Protein 9UBB (pdb70)

Organism: Streptomyces paromomycinus (NCBI:txid92743)

Secondary structure (DSSP, 8-state):
---B-GGGGGGS--SSSTTTTHHHHHHHHHHHHH-TTTTPS-HHHHHHHHTT-EEEEEEETT-HHHHSHHHHHHHHHHHHHHHTSS-S--EEEEEEES--TT--HHHHHHHHHHHHHHHHTT--SPPPTTS-S-TTSTT---EETTEEEEEEEE-TT-SSSGGG--SSSEEEEEEEGGGGTT--TTSHHHHHHHHHHHHHHTTT-SS---GGG----TTTHHHHT--SSS----TT-----

Solvent-accessible surface area: 11497 Å² total

Structure (mmCIF, N/CA/C/O backbone):
data_9UBB
#
_entry.id   9UBB
#
_cell.length_a   48.000
_cell.length_b   73.310
_cell.length_c   74.930
_cell.angle_alpha   90.00
_cell.angle_beta   90.00
_cell.angle_gamma   90.00
#
_symmetry.space_group_name_H-M   'P 21 21 21'
#
loop_
_entity.id
_entity.type
_entity.pdbx_description
1 polymer 'YqcI/YcgG family protein AglA'
2 non-polymer 'PROTOPORPHYRIN IX CONTAINING FE'
3 non-polymer ARGININE
4 water water
#
loop_
_atom_site.group_PDB
_atom_site.id
_atom_site.type_symbol
_atom_site.label_atom_id
_atom_site.label_alt_id
_atom_site.label_comp_id
_atom_site.label_asym_id
_atom_site.label_entity_id
_atom_site.label_seq_id
_atom_site.pdbx_PDB_ins_code
_atom_site.Cartn_x
_atom_site.Cartn_y
_atom_site.Cartn_z
_atom_site.occupancy
_atom_site.B_iso_or_equiv
_atom_site.auth_seq_id
_atom_site.auth_comp_id
_atom_site.auth_asym_id
_atom_site.auth_atom_id
_atom_site.pdbx_PDB_model_num
ATOM 1 N N . SER A 1 3 ? 9.439 4.742 17.542 1.00 37.00 3 SER A N 1
ATOM 2 C CA . SER A 1 3 ? 8.964 4.750 18.922 1.00 28.43 3 SER A CA 1
ATOM 3 C C . SER A 1 3 ? 7.441 4.766 18.983 1.00 23.12 3 SER A C 1
ATOM 4 O O . SER A 1 3 ? 6.850 4.756 20.070 1.00 20.22 3 SER A O 1
ATOM 7 N N . TYR A 1 4 ? 6.793 4.787 17.815 1.00 19.77 4 TYR A N 1
ATOM 8 C CA . TYR A 1 4 ? 5.347 4.661 17.756 1.00 14.17 4 TYR A CA 1
ATOM 9 C C . TYR A 1 4 ? 4.897 3.273 17.329 1.00 14.15 4 TYR A C 1
ATOM 10 O O . TYR A 1 4 ? 3.789 3.132 16.808 1.00 14.18 4 TYR A O 1
ATOM 19 N N . LEU A 1 5 ? 5.722 2.254 17.552 1.00 14.88 5 LEU A N 1
ATOM 20 C CA . LEU A 1 5 ? 5.342 0.863 17.323 1.00 13.98 5 LEU A CA 1
ATOM 21 C C . LEU A 1 5 ? 4.945 0.256 18.661 1.00 13.99 5 LEU A C 1
ATOM 22 O O . LEU A 1 5 ? 5.766 0.219 19.586 1.00 15.84 5 LEU A O 1
ATOM 27 N N . TRP A 1 6 ? 3.705 -0.240 18.755 1.00 12.62 6 TRP A N 1
ATOM 28 C CA . TRP A 1 6 ? 3.113 -0.620 20.038 1.00 12.69 6 TRP A CA 1
ATOM 29 C C . TRP A 1 6 ? 2.587 -2.046 19.994 1.00 13.10 6 TRP A C 1
ATOM 30 O O . TRP A 1 6 ? 1.907 -2.424 19.032 1.00 14.74 6 TRP A O 1
ATOM 41 N N . ARG A 1 7 ? 2.880 -2.829 21.036 1.00 13.31 7 ARG A N 1
ATOM 42 C CA . ARG A 1 7 ? 2.074 -4.011 21.302 1.00 13.76 7 ARG A CA 1
ATOM 43 C C . ARG A 1 7 ? 0.793 -3.599 22.025 1.00 16.03 7 ARG A C 1
ATOM 44 O O . ARG A 1 7 ? 0.641 -2.454 22.461 1.00 13.35 7 ARG A O 1
ATO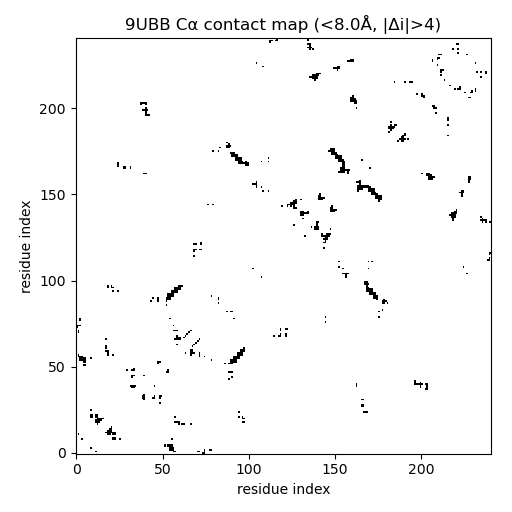M 52 N N . ASP A 1 8 ? -0.154 -4.538 22.133 1.00 13.42 8 ASP A N 1
ATOM 53 C CA . ASP A 1 8 ? -1.437 -4.217 22.760 1.00 14.42 8 ASP A CA 1
ATOM 54 C C . ASP A 1 8 ? -1.248 -3.467 24.070 1.00 17.59 8 ASP A C 1
ATOM 55 O O . ASP A 1 8 ? -1.876 -2.431 24.297 1.00 15.77 8 ASP A O 1
ATOM 60 N N . SER A 1 9 ? -0.402 -3.992 24.954 1.00 16.79 9 SER A N 1
ATOM 61 C CA . SER A 1 9 ? -0.258 -3.420 26.285 1.00 18.76 9 SER A CA 1
ATOM 62 C C . SER A 1 9 ? 0.365 -2.033 26.270 1.00 17.69 9 SER A C 1
ATOM 63 O O . SER A 1 9 ? 0.328 -1.347 27.298 1.00 22.96 9 SER A O 1
ATOM 66 N N . GLU A 1 10 ? 0.952 -1.617 25.151 1.00 14.95 10 GLU A N 1
ATOM 67 C CA . GLU A 1 10 ? 1.620 -0.331 25.046 1.00 17.06 10 GLU A CA 1
ATOM 68 C C . GLU A 1 10 ? 0.752 0.744 24.421 1.00 12.81 10 GLU A C 1
ATOM 69 O O . GLU A 1 10 ? 1.098 1.927 24.509 1.00 15.52 10 GLU A O 1
ATOM 75 N N . VAL A 1 11 ? -0.363 0.367 23.789 1.00 12.44 11 VAL A N 1
ATOM 76 C CA . VAL A 1 11 ? -1.141 1.346 23.034 1.00 11.20 11 VAL A CA 1
ATOM 77 C C . VAL A 1 11 ? -1.706 2.429 23.940 1.00 14.99 11 VAL A C 1
ATOM 78 O O . VAL A 1 11 ? -1.832 3.582 23.523 1.00 14.27 11 VAL A O 1
ATOM 82 N N . SER A 1 12 ? -2.078 2.089 25.180 1.00 13.24 12 SER A N 1
ATOM 83 C CA . SER A 1 12 ? -2.704 3.090 26.044 1.00 15.25 12 SER A CA 1
ATOM 84 C C . SER A 1 12 ? -1.788 4.276 26.327 1.00 15.88 12 SER A C 1
ATOM 85 O O . SER A 1 12 ? -2.277 5.357 26.695 1.00 17.02 12 SER A O 1
ATOM 88 N N . ARG A 1 13 ? -0.476 4.099 26.190 1.00 14.22 13 ARG A N 1
ATOM 89 C CA . ARG A 1 13 ? 0.484 5.164 26.390 1.00 16.01 13 ARG A CA 1
ATOM 90 C C . ARG A 1 13 ? 0.711 6.011 25.145 1.00 15.03 13 ARG A C 1
ATOM 91 O O . ARG A 1 13 ? 1.464 6.992 25.203 1.00 19.27 13 ARG A O 1
ATOM 99 N N . SER A 1 14 ? 0.018 5.700 24.049 1.00 14.77 14 SER A N 1
ATOM 100 C CA . SER A 1 14 ? 0.154 6.503 22.835 1.00 12.95 14 SER A CA 1
ATOM 101 C C . SER A 1 14 ? -0.216 7.960 23.085 1.00 15.27 14 SER A C 1
ATOM 102 O O . SER A 1 14 ? 0.492 8.867 22.638 1.00 19.34 14 SER A O 1
ATOM 105 N N . GLY A 1 15 ? -1.311 8.204 23.797 1.00 15.31 15 GLY A N 1
ATOM 106 C CA . GLY A 1 15 ? -1.798 9.561 24.022 1.00 15.69 15 GLY A CA 1
ATOM 107 C C . GLY A 1 15 ? -3.053 9.494 24.869 1.00 17.03 15 GLY A C 1
ATOM 108 O O . GLY A 1 15 ? -3.704 8.449 24.960 1.00 16.55 15 GLY A O 1
ATOM 109 N N . SER A 1 16 ? -3.371 10.626 25.507 1.00 19.38 16 SER A N 1
ATOM 110 C CA . SER A 1 16 ? -4.455 10.674 26.494 1.00 21.57 16 SER A CA 1
ATOM 111 C C . SER A 1 16 ? -5.163 12.016 26.369 1.00 24.50 16 SER A C 1
ATOM 112 O O . SER A 1 16 ? -4.594 13.052 26.728 1.00 28.10 16 SER A O 1
ATOM 115 N N . GLY A 1 17 ? -6.402 12.003 25.874 1.00 22.90 17 GLY A N 1
ATOM 116 C CA . GLY A 1 17 ? -7.134 13.244 25.691 1.00 24.57 17 GLY A CA 1
ATOM 117 C C . GLY A 1 17 ? -6.918 13.844 24.314 1.00 23.59 17 GLY A C 1
ATOM 118 O O . GLY A 1 17 ? -6.903 13.122 23.317 1.00 26.64 17 GLY A O 1
ATOM 119 N N . ASP A 1 18 ? -6.765 15.168 24.233 1.00 29.26 18 ASP A N 1
ATOM 120 C CA . ASP A 1 18 ? -6.631 15.826 22.935 1.00 29.41 18 ASP A CA 1
ATOM 121 C C . ASP A 1 18 ? -5.184 15.914 22.438 1.00 30.82 18 ASP A C 1
ATOM 122 O O . ASP A 1 18 ? -4.926 16.555 21.409 1.00 33.08 18 ASP A O 1
ATOM 127 N N . GLU A 1 19 ? -4.239 15.301 23.147 1.00 24.25 19 GLU A N 1
ATOM 128 C CA . GLU A 1 19 ? -2.844 15.247 22.733 1.00 20.58 19 GLU A CA 1
ATOM 129 C C . GLU A 1 19 ? -2.749 14.507 21.401 1.00 16.51 19 GLU A C 1
ATOM 130 O O . GLU A 1 19 ? -3.699 13.806 21.006 1.00 15.32 19 GLU A O 1
ATOM 136 N N . PRO A 1 20 ? -1.626 14.601 20.689 1.00 15.95 20 PRO A N 1
ATOM 137 C CA . PRO A 1 20 ? -1.425 13.720 19.530 1.00 15.46 20 PRO A CA 1
ATOM 138 C C . PRO A 1 20 ? -1.690 12.276 19.925 1.00 13.61 20 PRO A C 1
ATOM 139 O O . PRO A 1 20 ? -1.334 11.825 21.022 1.00 13.81 20 PRO A O 1
ATOM 143 N N . PHE A 1 21 ? -2.380 11.561 19.049 1.00 12.71 21 PHE A N 1
ATOM 144 C CA . PHE A 1 21 ? -2.736 10.166 19.283 1.00 11.84 21 PHE A CA 1
ATOM 145 C C . PHE A 1 21 ? -3.720 9.962 20.433 1.00 12.14 21 PHE A C 1
ATOM 146 O O . PHE A 1 21 ? -3.936 8.815 20.832 1.00 12.46 21 PHE A O 1
ATOM 154 N N . GLY A 1 22 ? -4.316 11.017 20.994 1.00 13.13 22 GLY A N 1
ATOM 155 C CA . GLY A 1 22 ? -5.216 10.805 22.125 1.00 13.01 22 GLY A CA 1
ATOM 156 C C . GLY A 1 22 ? -6.430 9.972 21.769 1.00 13.34 22 GLY A C 1
ATOM 157 O O . GLY A 1 22 ? -7.075 9.402 22.658 1.00 13.07 22 GLY A O 1
ATOM 158 N N . TRP A 1 23 ? -6.756 9.904 20.486 1.00 12.33 23 TRP A N 1
ATOM 159 C CA . TRP A 1 23 ? -7.862 9.137 19.925 1.00 11.24 23 TRP A CA 1
ATOM 160 C C . TRP A 1 23 ? -7.479 7.697 19.591 1.00 10.46 23 TRP A C 1
ATOM 161 O O . TRP A 1 23 ? -8.365 6.903 19.252 1.00 10.59 23 TRP A O 1
ATOM 172 N N . VAL A 1 24 ? -6.207 7.328 19.714 1.00 10.20 24 VAL A N 1
ATOM 173 C CA . VAL A 1 24 ? -5.747 5.982 19.373 1.00 9.79 24 VAL A CA 1
ATOM 174 C C . VAL A 1 24 ? -6.245 4.914 20.342 1.00 9.60 24 VAL A C 1
ATOM 175 O O . VAL A 1 24 ? -6.692 3.857 19.886 1.00 9.25 24 VAL A O 1
ATOM 179 N N . PRO A 1 25 ? -6.210 5.105 21.666 1.00 10.08 25 PRO A N 1
ATOM 180 C CA . PRO A 1 25 ? -6.668 3.999 22.530 1.00 10.94 25 PRO A CA 1
ATOM 181 C C . PRO A 1 25 ? -8.084 3.546 22.232 1.00 10.28 25 PRO A C 1
ATOM 182 O O . PRO A 1 25 ? -8.355 2.335 22.198 1.00 9.70 25 PRO A O 1
ATOM 186 N N . GLU A 1 26 ? -8.997 4.483 21.970 1.00 10.19 26 GLU A N 1
ATOM 187 C CA . GLU A 1 26 ? -10.359 4.086 21.637 1.00 10.16 26 GLU A CA 1
ATOM 188 C C . GLU A 1 26 ? -10.416 3.374 20.295 1.00 10.02 26 GLU A C 1
ATOM 189 O O . GLU A 1 26 ? -11.155 2.396 20.148 1.00 10.94 26 GLU A O 1
ATOM 195 N N . ALA A 1 27 ? -9.647 3.837 19.307 1.00 9.75 27 ALA A N 1
ATOM 196 C CA . ALA A 1 27 ? -9.625 3.139 18.025 1.00 9.97 27 ALA A CA 1
ATOM 197 C C . ALA A 1 27 ? -9.113 1.718 18.205 1.00 9.26 27 ALA A C 1
ATOM 198 O O . ALA A 1 27 ? -9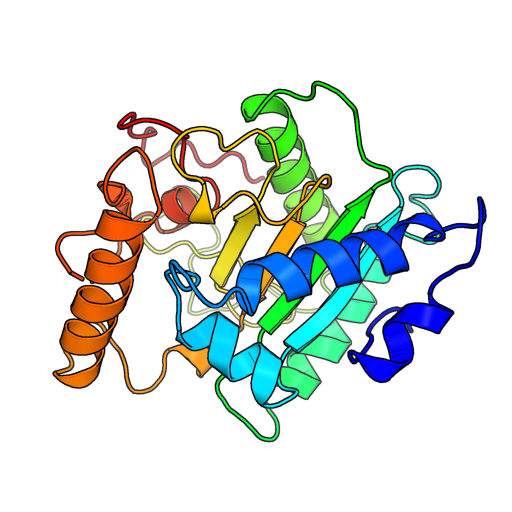.621 0.780 17.577 1.00 9.39 27 ALA A O 1
ATOM 200 N N . HIS A 1 28 ? -8.112 1.542 19.063 1.00 9.18 28 HIS A N 1
ATOM 201 C CA . HIS A 1 28 ? -7.586 0.216 19.349 1.00 8.60 28 HIS A CA 1
ATOM 202 C C . HIS A 1 28 ? -8.663 -0.678 19.952 1.00 9.67 28 HIS A C 1
ATOM 203 O O . HIS A 1 28 ? -8.850 -1.824 19.519 1.00 9.42 28 HIS A O 1
ATOM 210 N N . SER A 1 29 ? -9.420 -0.157 20.919 1.00 9.32 29 SER A N 1
ATOM 211 C CA . SER A 1 29 ? -10.489 -0.951 21.520 1.00 9.49 29 SER A CA 1
ATOM 212 C C . SER A 1 29 ? -11.580 -1.293 20.519 1.00 10.62 29 SER A C 1
ATOM 213 O O . SER A 1 29 ? -12.111 -2.410 20.545 1.00 10.00 29 SER A O 1
ATOM 216 N N . VAL A 1 30 ? -11.957 -0.346 19.654 1.00 10.07 30 VAL A N 1
ATOM 217 C CA . VAL A 1 30 ? -12.977 -0.657 18.652 1.00 10.44 30 VAL A CA 1
ATOM 218 C C . VAL A 1 30 ? -12.486 -1.754 17.720 1.00 9.05 30 VAL A C 1
ATOM 219 O O . VAL A 1 30 ? -13.217 -2.700 17.416 1.00 10.09 30 VAL A O 1
ATOM 223 N N . PHE A 1 31 ? -11.229 -1.660 17.293 1.00 9.15 31 PHE A N 1
ATOM 224 C CA . PHE A 1 31 ? -10.631 -2.688 16.449 1.00 9.83 31 PHE A CA 1
ATOM 225 C C . PHE A 1 31 ? -10.635 -4.057 17.130 1.00 11.19 31 PHE A C 1
ATOM 226 O O . PHE A 1 31 ? -11.045 -5.059 16.528 1.00 10.48 31 PHE A O 1
ATOM 234 N N . THR A 1 32 ? -10.151 -4.147 18.371 1.00 10.66 32 THR A N 1
ATOM 235 C CA . THR A 1 32 ? -10.109 -5.468 18.994 1.00 11.41 32 THR A CA 1
ATOM 236 C C . THR A 1 32 ? -11.503 -6.033 19.214 1.00 12.91 32 THR A C 1
ATOM 237 O O . THR A 1 32 ? -11.711 -7.239 19.065 1.00 11.86 32 THR A O 1
ATOM 241 N N . GLU A 1 33 ? -12.482 -5.186 19.551 1.00 10.76 33 GLU A N 1
ATOM 242 C CA . GLU A 1 33 ? -13.850 -5.673 19.689 1.00 13.36 33 GLU A CA 1
ATOM 243 C C . GLU A 1 33 ? -14.347 -6.265 18.378 1.00 13.43 33 GLU A C 1
ATOM 244 O O . GLU A 1 33 ? -15.002 -7.314 18.374 1.00 13.77 33 GLU A O 1
ATOM 250 N N . ARG A 1 34 ? -14.038 -5.618 17.253 1.00 11.77 34 ARG A N 1
ATOM 251 C CA . ARG A 1 34 ? -14.478 -6.137 15.960 1.00 13.46 34 ARG A CA 1
ATOM 252 C C . ARG A 1 34 ? -13.865 -7.498 15.681 1.00 12.87 34 ARG A C 1
ATOM 253 O O . ARG A 1 34 ? -14.559 -8.425 15.243 1.00 12.09 34 ARG A O 1
ATOM 261 N N . ILE A 1 35 ? -12.550 -7.622 15.886 1.00 11.20 35 ILE A N 1
ATOM 262 C CA . ILE A 1 35 ? -11.812 -8.822 15.492 1.00 11.14 35 ILE A CA 1
ATOM 263 C C . ILE A 1 35 ? -12.091 -9.984 16.445 1.00 11.83 35 ILE A C 1
ATOM 264 O O . ILE A 1 35 ? -12.001 -11.152 16.053 1.00 12.27 35 ILE A O 1
ATOM 269 N N . LEU A 1 36 ? -12.425 -9.698 17.700 1.00 11.76 36 LEU A N 1
ATOM 270 C CA . LEU A 1 36 ? -12.649 -10.730 18.700 1.00 12.05 36 LEU A CA 1
ATOM 271 C C . LEU A 1 36 ? -14.121 -11.047 18.897 1.00 15.65 36 LEU A C 1
ATOM 272 O O . LEU A 1 36 ? -14.455 -11.904 19.726 1.00 18.70 36 LEU A O 1
ATOM 277 N N . ALA A 1 37 ? -15.002 -10.409 18.130 1.00 15.17 37 ALA A N 1
ATOM 278 C CA . ALA A 1 37 ? -16.436 -10.601 18.306 1.00 19.90 37 ALA A CA 1
ATOM 279 C C . ALA A 1 37 ? -16.811 -12.072 18.194 1.00 20.58 37 ALA A C 1
ATOM 280 O O . ALA A 1 37 ? -16.285 -12.804 17.354 1.00 21.33 37 ALA A O 1
ATOM 282 N N . GLU A 1 38 ? -17.753 -12.496 19.028 1.00 24.23 38 GLU A N 1
ATOM 283 C CA . GLU A 1 38 ? -18.088 -13.912 19.096 1.00 29.81 38 GLU A CA 1
ATOM 284 C C . GLU A 1 38 ? -19.110 -14.329 18.044 1.00 30.37 38 GLU A C 1
ATOM 285 O O . GLU A 1 38 ? -18.970 -15.397 17.436 1.00 30.30 38 GLU A O 1
ATOM 291 N N . GLU A 1 39 ? -20.141 -13.517 17.806 1.00 27.18 39 GLU A N 1
ATOM 292 C CA . GLU A 1 39 ? -21.219 -13.985 16.943 1.00 28.72 39 GLU A CA 1
ATOM 293 C C . GLU A 1 39 ? -21.848 -12.842 16.152 1.00 27.60 39 GLU A C 1
ATOM 294 O O . GLU A 1 39 ? -22.436 -11.920 16.732 1.00 32.24 39 GLU A O 1
ATOM 300 N N . PRO A 1 40 ? -21.734 -12.866 14.828 1.00 25.48 40 PRO A N 1
ATOM 301 C CA . PRO A 1 40 ? -20.952 -13.826 14.046 1.00 24.32 40 PRO A CA 1
ATOM 302 C C . PRO A 1 40 ? -19.477 -13.516 14.269 1.00 23.04 40 PRO A C 1
ATOM 303 O O . PRO A 1 40 ? -19.119 -12.386 14.586 1.00 21.36 40 PRO A O 1
ATOM 307 N N . PRO A 1 41 ? -18.592 -14.491 14.127 1.00 20.21 41 PRO A N 1
ATOM 308 C CA . PRO A 1 41 ? -17.168 -14.208 14.296 1.00 17.84 41 PRO A CA 1
ATOM 309 C C . PRO A 1 41 ? -16.665 -13.337 13.160 1.00 15.39 41 PRO A C 1
ATOM 310 O O . PRO A 1 41 ? -17.217 -13.315 12.060 1.00 14.42 41 PRO A O 1
ATOM 314 N N . TYR A 1 42 ? -15.586 -12.619 13.433 1.00 12.05 42 TYR A N 1
ATOM 315 C CA . TYR A 1 42 ? -14.920 -11.903 12.361 1.00 11.53 42 TYR A CA 1
ATOM 316 C C . TYR A 1 42 ? -14.551 -12.887 11.247 1.00 12.06 42 TYR A C 1
ATOM 317 O O . TYR A 1 42 ? -14.139 -14.017 11.527 1.00 12.74 42 TYR A O 1
ATOM 326 N N . PRO A 1 43 ? -14.683 -12.538 9.964 1.00 10.86 43 PRO A N 1
ATOM 327 C CA . PRO A 1 43 ? -14.489 -13.552 8.884 1.00 10.80 43 PRO A CA 1
ATOM 328 C C . PRO A 1 43 ? -13.068 -14.090 8.795 1.00 11.76 43 PRO A C 1
ATOM 329 O O . PRO A 1 43 ? -12.868 -15.256 8.434 1.00 13.00 43 PRO A O 1
ATOM 333 N N . CYS A 1 44 ? -12.093 -13.249 9.052 1.00 30.00 44 CYS A N 1
ATOM 334 C CA . CYS A 1 44 ? -10.694 -13.708 8.985 1.00 30.00 44 CYS A CA 1
ATOM 335 C C . CYS A 1 44 ? -10.215 -14.235 10.348 1.00 30.00 44 CYS A C 1
ATOM 336 O O . CYS A 1 44 ? -9.823 -13.461 11.201 1.00 30.00 44 CYS A O 1
ATOM 339 N N . TYR A 1 45 ? -10.218 -15.567 10.464 1.00 11.28 45 TYR A N 1
ATOM 340 C CA . TYR A 1 45 ? -9.789 -16.200 11.726 1.00 11.97 45 TYR A CA 1
ATOM 341 C C . TYR A 1 45 ? -8.313 -16.029 11.882 1.00 11.99 45 TYR A C 1
ATOM 342 O O . TYR A 1 45 ? -7.864 -16.087 13.003 1.00 11.52 45 TYR A O 1
ATOM 351 N N . PHE A 1 46 ? -7.593 -15.810 10.797 1.00 10.69 46 PHE A N 1
ATOM 352 C CA . PHE A 1 46 ? -6.174 -15.515 10.967 1.00 10.78 46 PHE A CA 1
ATO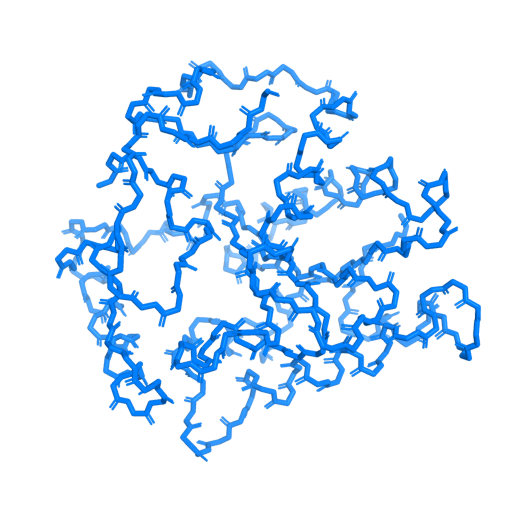M 353 C C . PHE A 1 46 ? -5.981 -14.235 11.757 1.00 10.11 46 PHE A C 1
ATOM 354 O O . PHE A 1 46 ? -5.145 -14.181 12.670 1.00 10.47 46 PHE A O 1
ATOM 362 N N . GLY A 1 47 ? -6.740 -13.187 11.420 1.00 9.81 47 GLY A N 1
ATOM 363 C CA . GLY A 1 47 ? -6.623 -11.937 12.165 1.00 10.57 47 GLY A CA 1
ATOM 364 C C . GLY A 1 47 ? -7.031 -12.101 13.619 1.00 10.20 47 GLY A C 1
ATOM 365 O O . GLY A 1 47 ? -6.378 -11.577 14.525 1.00 10.34 47 GLY A O 1
ATOM 366 N N . THR A 1 48 ? -8.124 -12.826 13.851 1.00 9.83 48 THR A N 1
ATOM 367 C CA . THR A 1 48 ? -8.597 -13.085 15.204 1.00 10.38 48 THR A CA 1
ATOM 368 C C . THR A 1 48 ? -7.552 -13.841 15.998 1.00 10.54 48 THR A C 1
ATOM 369 O O . THR A 1 48 ? -7.247 -13.478 17.140 1.00 10.80 48 THR A O 1
ATOM 373 N N . GLN A 1 49 ? -7.004 -14.906 15.404 1.00 11.06 49 GLN A N 1
ATOM 374 C CA . GLN A 1 49 ? -5.978 -15.688 16.085 1.00 11.70 49 GLN A CA 1
ATOM 375 C C . GLN A 1 49 ? -4.740 -14.842 16.343 1.00 11.82 49 GLN A C 1
ATOM 376 O O . GLN A 1 49 ? -4.158 -14.902 17.433 1.00 11.94 49 GLN A O 1
ATOM 382 N N . GLY A 1 50 ? -4.326 -14.046 15.362 1.00 10.49 50 GLY A N 1
ATOM 383 C CA . GLY A 1 50 ? -3.198 -13.143 15.574 1.00 10.96 50 GLY A CA 1
ATOM 384 C C . GLY A 1 50 ? -3.420 -12.205 16.747 1.00 10.57 50 GLY A C 1
ATOM 385 O O . GLY A 1 50 ? -2.514 -11.974 17.560 1.00 11.66 50 GLY A O 1
ATOM 386 N N . GLN A 1 51 ? -4.636 -11.673 16.877 1.00 10.52 51 GLN A N 1
ATOM 387 C CA . GLN A 1 51 ? -4.954 -10.818 18.018 1.00 10.92 51 GLN A CA 1
ATOM 388 C C . GLN A 1 51 ? -4.862 -11.585 19.334 1.00 12.66 51 GLN A C 1
ATOM 389 O O . GLN A 1 51 ? -4.209 -11.132 20.280 1.00 13.02 51 GLN A O 1
ATOM 395 N N . GLN A 1 52 ? -5.520 -12.748 19.407 1.00 13.02 52 GLN A N 1
ATOM 396 C CA . GLN A 1 52 ? -5.526 -13.568 20.611 1.00 15.00 52 GLN A CA 1
ATOM 397 C C . GLN A 1 52 ? -4.120 -13.972 21.029 1.00 15.27 52 GLN A C 1
ATOM 398 O O . GLN A 1 52 ? -3.833 -14.090 22.232 1.00 18.89 52 GLN A O 1
ATOM 404 N N . ARG A 1 53 ? -3.228 -14.171 20.066 1.00 15.08 53 ARG A N 1
ATOM 405 C CA . ARG A 1 53 ? -1.902 -14.694 20.354 1.00 15.51 53 ARG A CA 1
ATOM 406 C C . ARG A 1 53 ? -0.872 -13.601 20.603 1.00 18.84 53 ARG A C 1
ATOM 407 O O . ARG A 1 53 ? 0.318 -13.908 20.760 1.00 18.03 53 ARG A O 1
ATOM 415 N N . GLY A 1 54 ? -1.294 -12.338 20.646 1.00 13.75 54 GLY A N 1
ATOM 416 C CA . GLY A 1 54 ? -0.351 -11.260 20.853 1.00 14.78 54 GLY A CA 1
ATOM 417 C C . GLY A 1 54 ? 0.540 -10.986 19.665 1.00 13.57 54 GLY A C 1
ATOM 418 O O . GLY A 1 54 ? 1.628 -10.431 19.828 1.00 16.23 54 GLY A O 1
ATOM 419 N N . ASN A 1 55 ? 0.112 -11.351 18.461 1.00 12.36 55 ASN A N 1
ATOM 420 C CA . ASN A 1 55 ? 0.937 -11.194 17.279 1.00 12.92 55 ASN A CA 1
ATOM 421 C C . ASN A 1 55 ? 0.586 -9.970 16.454 1.00 12.46 55 ASN A C 1
ATOM 422 O O . ASN A 1 55 ? 1.172 -9.768 15.382 1.00 13.48 55 ASN A O 1
ATOM 427 N N . ASN A 1 56 ? -0.338 -9.132 16.919 1.00 10.98 56 ASN A N 1
ATOM 428 C CA . ASN A 1 56 ? -0.639 -7.888 16.226 1.00 10.72 56 ASN A CA 1
ATOM 429 C C . ASN A 1 56 ? 0.088 -6.743 16.899 1.00 11.61 56 ASN A C 1
ATOM 430 O O . ASN A 1 56 ? 0.127 -6.663 18.133 1.00 14.61 56 ASN A O 1
ATOM 435 N N . SER A 1 57 ? 0.706 -5.894 16.090 1.00 10.00 57 SER A N 1
ATOM 436 C CA . SER A 1 57 ? 1.338 -4.668 16.537 1.00 11.20 57 SER A CA 1
ATOM 437 C C . SER A 1 57 ? 0.565 -3.499 15.947 1.00 8.78 57 SER A C 1
ATOM 438 O O . SER A 1 57 ? -0.193 -3.661 14.981 1.00 8.51 57 SER A O 1
ATOM 441 N N . PHE A 1 58 ? 0.807 -2.311 16.507 1.00 9.91 58 PHE A N 1
ATOM 442 C CA . PHE A 1 58 ? 0.006 -1.142 16.166 1.00 9.55 58 PHE A CA 1
ATOM 443 C C . PHE A 1 58 ? 0.872 0.086 15.979 1.00 10.24 58 PHE A C 1
ATOM 444 O O . PHE A 1 58 ? 1.928 0.229 16.600 1.00 10.84 58 PHE A O 1
ATOM 452 N N . SER A 1 59 ? 0.394 0.990 15.127 1.00 8.97 59 SER A N 1
ATOM 453 C CA . SER A 1 59 ? 0.962 2.331 15.036 1.00 9.70 59 SER A CA 1
ATOM 454 C C . SER A 1 59 ? -0.156 3.285 14.649 1.00 9.38 59 SER A C 1
ATOM 455 O O . SER A 1 59 ? -1.325 2.896 14.588 1.00 9.30 59 SER A O 1
ATOM 458 N N . ALA A 1 60 ? 0.201 4.535 14.370 1.00 9.73 60 ALA A N 1
ATOM 459 C CA . ALA A 1 60 ? -0.820 5.512 14.030 1.00 10.05 60 ALA A CA 1
ATOM 460 C C . ALA A 1 60 ? -0.195 6.688 13.296 1.00 9.26 60 ALA A C 1
ATOM 461 O O . ALA A 1 60 ? 1.016 6.924 13.357 1.00 10.57 60 ALA A O 1
ATOM 463 N N . VAL A 1 61 ? -1.051 7.404 12.578 1.00 9.69 61 VAL A N 1
ATOM 464 C CA . VAL A 1 61 ? -0.731 8.683 11.960 1.00 10.10 61 VAL A CA 1
ATOM 465 C C . VAL A 1 61 ? -1.753 9.684 12.472 1.00 10.58 61 VAL A C 1
ATOM 466 O O . VAL A 1 61 ? -2.958 9.413 12.436 1.00 10.60 61 VAL A O 1
ATOM 470 N N . ASP A 1 62 ? -1.275 10.812 12.991 1.00 11.24 62 ASP A N 1
ATOM 471 C CA . ASP A 1 62 ? -2.144 11.895 13.423 1.00 12.08 62 ASP A CA 1
ATOM 472 C C . ASP A 1 62 ? -2.059 12.976 12.359 1.00 12.98 62 ASP A C 1
ATOM 473 O O . ASP A 1 62 ? -1.015 13.621 12.200 1.00 14.18 62 ASP A O 1
ATOM 478 N N . THR A 1 63 ? -3.153 13.166 11.627 1.00 13.65 63 THR A N 1
ATOM 479 C CA . THR A 1 63 ? -3.130 14.066 10.479 1.00 16.03 63 THR A CA 1
ATOM 480 C C . THR A 1 63 ? -2.937 15.518 10.885 1.00 18.39 63 THR A C 1
ATOM 481 O O . THR A 1 63 ? -2.607 16.346 10.027 1.00 19.77 63 THR A O 1
ATOM 485 N N . ARG A 1 64 ? -3.136 15.846 12.166 1.00 15.16 64 ARG A N 1
ATOM 486 C CA . ARG A 1 64 ? -2.947 17.220 12.612 1.00 16.39 64 ARG A CA 1
ATOM 487 C C . ARG A 1 64 ? -1.477 17.596 12.709 1.00 17.16 64 ARG A C 1
ATOM 488 O O . ARG A 1 64 ? -1.154 18.788 12.661 1.00 19.47 64 ARG A O 1
ATOM 496 N N . TYR A 1 65 ? -0.586 16.614 12.841 1.00 17.09 65 TYR A N 1
ATOM 497 C CA . TYR A 1 65 ? 0.823 16.866 13.131 1.00 17.28 65 TYR A CA 1
ATOM 498 C C . TYR A 1 65 ? 1.678 16.029 12.197 1.00 17.02 65 TYR A C 1
ATOM 499 O O . TYR A 1 65 ? 2.416 15.143 12.639 1.00 16.55 65 TYR A O 1
ATOM 508 N N . PRO A 1 66 ? 1.621 16.303 10.892 1.00 20.60 66 PRO A N 1
ATOM 509 C CA . PRO A 1 66 ? 2.346 15.453 9.936 1.00 21.88 66 PRO A CA 1
ATOM 510 C C . PRO A 1 66 ? 3.854 15.466 10.100 1.00 20.41 66 PRO A C 1
ATOM 511 O O . PRO A 1 66 ? 4.504 14.484 9.723 1.00 22.39 66 PRO A O 1
ATOM 515 N N . ASP A 1 67 ? 4.439 16.537 10.638 1.00 21.90 67 ASP A N 1
ATOM 516 C CA . ASP A 1 67 ? 5.894 16.603 10.743 1.00 21.41 67 ASP A CA 1
ATOM 517 C C . ASP A 1 67 ? 6.454 15.734 11.858 1.00 22.56 67 ASP A C 1
ATOM 518 O O . ASP A 1 67 ? 7.638 15.394 11.817 1.00 24.00 67 ASP A O 1
ATOM 523 N N . THR A 1 68 ? 5.645 15.375 12.857 1.00 16.87 68 THR A N 1
ATOM 524 C CA . THR A 1 68 ? 6.118 14.598 13.992 1.00 17.60 68 THR A CA 1
ATOM 525 C C . THR A 1 68 ? 5.348 13.314 14.217 1.00 16.82 68 THR A C 1
ATOM 526 O O . THR A 1 68 ? 5.887 12.398 14.849 1.00 16.72 68 THR A O 1
ATOM 530 N N . HIS A 1 69 ? 4.123 13.206 13.690 1.00 14.92 69 HIS A N 1
ATOM 531 C CA . HIS A 1 69 ? 3.253 12.052 13.892 1.00 14.23 69 HIS A CA 1
ATOM 532 C C . HIS A 1 69 ? 2.702 11.575 12.562 1.00 14.03 69 HIS A C 1
ATOM 533 O O . HIS A 1 69 ? 1.565 11.094 12.477 1.00 13.51 69 HIS A O 1
ATOM 540 N N . GLY A 1 70 ? 3.506 11.704 11.514 1.00 13.84 70 GLY A N 1
ATOM 541 C CA . GLY A 1 70 ? 3.040 11.485 10.168 1.00 14.83 70 GLY A CA 1
ATOM 542 C C . GLY A 1 70 ? 3.869 10.449 9.449 1.00 12.82 70 GLY A C 1
ATOM 543 O O . GLY A 1 70 ? 4.332 9.462 10.036 1.00 13.29 70 GLY A O 1
ATOM 544 N N . PRO A 1 71 ? 4.053 10.649 8.142 1.00 15.46 71 PRO A N 1
ATOM 545 C CA . PRO A 1 71 ? 4.729 9.620 7.332 1.00 13.49 71 PRO A CA 1
ATOM 546 C C . PRO A 1 71 ? 6.182 9.383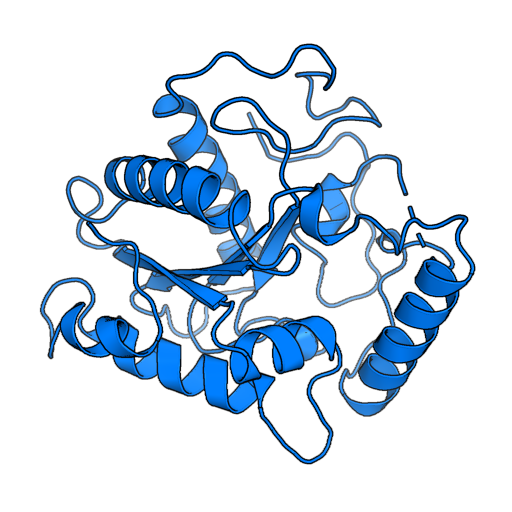 7.711 1.00 14.20 71 PRO A C 1
ATOM 547 O O . PRO A 1 71 ? 6.638 8.236 7.643 1.00 14.51 71 PRO A O 1
ATOM 551 N N . ALA A 1 72 ? 6.933 10.407 8.110 1.00 14.76 72 ALA A N 1
ATOM 552 C CA . ALA A 1 72 ? 8.321 10.149 8.499 1.00 15.18 72 ALA A CA 1
ATOM 553 C C . ALA A 1 72 ? 8.392 9.222 9.704 1.00 14.36 72 ALA A C 1
ATOM 554 O O . ALA A 1 72 ? 9.192 8.279 9.730 1.00 14.42 72 ALA A O 1
ATOM 556 N N . ALA A 1 73 ? 7.568 9.477 10.721 1.00 14.35 73 ALA A N 1
ATOM 557 C CA . ALA A 1 73 ? 7.539 8.590 11.878 1.00 12.12 73 ALA A CA 1
ATOM 558 C C . ALA A 1 73 ? 7.019 7.211 11.497 1.00 14.01 73 ALA A C 1
ATOM 559 O O . ALA A 1 73 ? 7.513 6.200 12.010 1.00 12.91 73 ALA A O 1
ATOM 561 N N . LEU A 1 74 ? 6.018 7.143 10.603 1.00 11.39 74 LEU A N 1
ATOM 562 C CA . LEU A 1 74 ? 5.495 5.838 10.213 1.00 11.56 74 LEU A CA 1
ATOM 563 C C . LEU A 1 74 ? 6.543 5.023 9.475 1.00 11.82 74 LEU A C 1
ATOM 564 O O . LEU A 1 74 ? 6.594 3.800 9.620 1.00 11.94 74 LEU A O 1
ATOM 569 N N . ALA A 1 75 ? 7.402 5.673 8.691 1.00 11.80 75 ALA A N 1
ATOM 570 C CA . ALA A 1 75 ? 8.485 4.934 8.053 1.00 11.40 75 ALA A CA 1
ATOM 571 C C . ALA A 1 75 ? 9.408 4.326 9.095 1.00 13.95 75 ALA A C 1
ATOM 572 O O . ALA A 1 75 ? 9.863 3.188 8.946 1.00 13.77 75 ALA A O 1
ATOM 574 N N . ARG A 1 76 ? 9.688 5.062 10.169 1.00 12.05 76 ARG A N 1
ATOM 575 C CA . ARG A 1 76 ? 10.488 4.474 11.239 1.00 12.92 76 ARG A CA 1
ATOM 576 C C . ARG A 1 76 ? 9.756 3.308 11.890 1.00 13.28 76 ARG A C 1
ATOM 577 O O . ARG A 1 76 ? 10.356 2.263 12.163 1.00 13.78 76 ARG A O 1
ATOM 585 N N . SER A 1 77 ? 8.457 3.473 12.152 1.00 11.61 77 SER A N 1
ATOM 586 C CA . SER A 1 77 ? 7.683 2.409 12.778 1.00 11.40 77 SER A CA 1
ATOM 587 C C . SER A 1 77 ? 7.631 1.173 11.892 1.00 12.86 77 SER A C 1
ATOM 588 O O . SER A 1 77 ? 7.691 0.043 12.392 1.00 12.68 77 SER A O 1
ATOM 591 N N . LEU A 1 78 ? 7.507 1.376 10.578 1.00 11.73 78 LEU A N 1
AT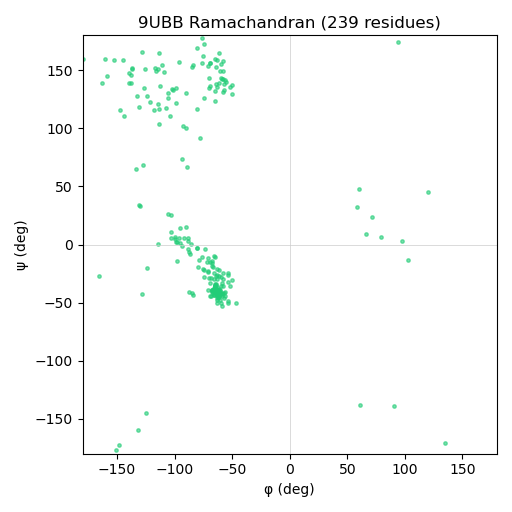OM 592 C CA . LEU A 1 78 ? 7.465 0.265 9.633 1.00 12.02 78 LEU A CA 1
ATOM 593 C C . LEU A 1 78 ? 8.794 -0.477 9.560 1.00 11.98 78 LEU A C 1
ATOM 594 O O . LEU A 1 78 ? 8.810 -1.710 9.458 1.00 12.56 78 LEU A O 1
ATOM 599 N N . ARG A 1 79 ? 9.918 0.243 9.596 1.00 11.97 79 ARG A N 1
ATOM 600 C CA . ARG A 1 79 ? 11.210 -0.437 9.647 1.00 13.12 79 ARG A CA 1
ATOM 601 C C . ARG A 1 79 ? 11.334 -1.273 10.913 1.00 13.25 79 ARG A C 1
ATOM 602 O O . ARG A 1 79 ? 11.871 -2.393 10.885 1.00 15.00 79 ARG A O 1
ATOM 610 N N . ALA A 1 80 ? 10.877 -0.735 12.044 1.00 12.66 80 ALA A N 1
ATOM 611 C CA . ALA A 1 80 ? 10.944 -1.495 13.283 1.00 12.41 80 ALA A CA 1
ATOM 612 C C . ALA A 1 80 ? 10.001 -2.682 13.225 1.00 11.92 80 ALA A C 1
ATOM 613 O O . ALA A 1 80 ? 10.362 -3.791 13.655 1.00 14.19 80 ALA A O 1
ATOM 615 N N . TYR A 1 81 ? 8.805 -2.476 12.665 1.00 11.30 81 TYR A N 1
ATOM 616 C CA . TYR A 1 81 ? 7.880 -3.590 12.524 1.00 12.00 81 TYR A CA 1
ATOM 617 C C . TYR A 1 81 ? 8.446 -4.675 11.613 1.00 11.55 81 TYR A C 1
ATOM 618 O O . TYR A 1 81 ? 8.301 -5.869 11.896 1.00 12.26 81 TYR A O 1
ATOM 627 N N . ARG A 1 82 ? 9.076 -4.289 10.504 1.00 12.01 82 ARG A N 1
ATOM 628 C CA . ARG A 1 82 ? 9.594 -5.295 9.586 1.00 13.28 82 ARG A CA 1
ATOM 629 C C . ARG A 1 82 ? 10.594 -6.210 10.284 1.00 13.46 82 ARG A C 1
ATOM 630 O O . ARG A 1 82 ? 10.570 -7.435 10.091 1.00 13.89 82 ARG A O 1
ATOM 638 N N . GLN A 1 83 ? 11.472 -5.640 11.116 1.00 13.71 83 GLN A N 1
ATOM 639 C CA . GLN A 1 83 ? 12.385 -6.477 11.885 1.00 15.84 83 GLN A CA 1
ATOM 640 C C . GLN A 1 83 ? 11.616 -7.406 12.812 1.00 15.13 83 GLN A C 1
ATOM 641 O O . GLN A 1 83 ? 11.907 -8.607 12.876 1.00 15.98 83 GLN A O 1
ATOM 647 N N . ARG A 1 84 ? 10.602 -6.876 13.505 1.00 14.24 84 ARG A N 1
ATOM 648 C CA . ARG A 1 84 ? 9.793 -7.694 14.400 1.00 13.67 84 ARG A CA 1
ATOM 649 C C . ARG A 1 84 ? 9.094 -8.814 13.647 1.00 14.84 84 ARG A C 1
ATOM 650 O O . ARG A 1 84 ? 8.979 -9.936 14.155 1.00 13.88 84 ARG A O 1
ATOM 658 N N . ALA A 1 85 ? 8.592 -8.509 12.445 1.00 13.15 85 ALA A N 1
ATOM 659 C CA . ALA A 1 85 ? 7.789 -9.453 11.682 1.00 13.42 85 ALA A CA 1
ATOM 660 C C . ALA A 1 85 ? 8.590 -10.661 11.224 1.00 16.15 85 ALA A C 1
ATOM 661 O O . ALA A 1 85 ? 7.996 -11.693 10.895 1.00 15.11 85 ALA A O 1
ATOM 663 N N . TRP A 1 86 ? 9.913 -10.562 11.190 1.00 14.94 86 TRP A N 1
ATOM 664 C CA . TRP A 1 86 ? 10.750 -11.669 10.778 1.00 15.59 86 TRP A CA 1
ATOM 665 C C . TRP A 1 86 ? 11.294 -12.480 11.946 1.00 18.43 86 TRP A C 1
ATOM 666 O O . TRP A 1 86 ? 12.063 -13.407 11.724 1.00 18.51 86 TRP A O 1
ATOM 677 N N . GLN A 1 87 ? 10.869 -12.180 13.170 1.00 21.06 87 GLN A N 1
ATOM 678 C CA . GLN A 1 87 ? 11.229 -12.961 14.346 1.00 23.43 87 GLN A CA 1
ATOM 679 C C . GLN A 1 87 ? 9.965 -13.566 14.950 1.00 27.58 87 GLN A C 1
ATOM 680 O O . GLN A 1 87 ? 8.870 -13.022 14.809 1.00 25.08 87 GLN A O 1
ATOM 686 N N . GLY A 1 88 ? 10.108 -14.708 15.613 1.00 26.32 88 GLY A N 1
ATOM 687 C CA . GLY A 1 88 ? 8.966 -15.340 16.238 1.00 26.73 88 GLY A CA 1
ATOM 688 C C . GLY A 1 88 ? 7.882 -15.720 15.242 1.00 26.40 88 GLY A C 1
ATOM 689 O O . GLY A 1 88 ? 8.161 -16.231 14.151 1.00 25.13 88 GLY A O 1
ATOM 690 N N . PRO A 1 89 ? 6.619 -15.493 15.604 1.00 24.60 89 PRO A N 1
ATOM 691 C CA . PRO A 1 89 ? 5.524 -16.032 14.789 1.00 20.11 89 PRO A CA 1
ATOM 692 C C . PRO A 1 89 ? 5.505 -15.457 13.380 1.00 17.43 89 PRO A C 1
ATOM 693 O O . PRO A 1 89 ? 5.652 -14.255 13.164 1.00 17.41 89 PRO A O 1
ATOM 697 N N . LYS A 1 90 ? 5.313 -16.351 12.415 1.00 17.88 90 LYS A N 1
ATOM 698 C CA . LYS A 1 90 ? 5.199 -15.929 11.030 1.00 18.07 90 LYS A CA 1
ATOM 699 C C . LYS A 1 90 ? 3.972 -15.048 10.829 1.00 14.03 90 LYS A C 1
ATOM 700 O O . LYS A 1 90 ? 4.012 -14.071 10.072 1.00 13.14 90 LYS A O 1
ATOM 706 N N . ARG A 1 91 ? 2.879 -15.344 11.531 1.00 13.75 91 ARG A N 1
ATOM 707 C CA . ARG A 1 91 ? 1.598 -14.681 11.267 1.00 12.88 91 ARG A CA 1
ATOM 708 C C . ARG A 1 91 ? 1.399 -13.467 12.178 1.00 13.08 91 ARG A C 1
ATOM 709 O O . ARG A 1 91 ? 0.550 -13.446 13.071 1.00 16.04 91 ARG A O 1
ATOM 717 N N . GLN A 1 92 ? 2.138 -12.404 11.869 1.00 11.66 92 GLN A N 1
ATOM 718 C CA . GLN A 1 92 ? 2.000 -11.117 12.538 1.00 11.01 92 GLN A CA 1
ATOM 719 C C . GLN A 1 92 ? 1.407 -10.092 11.579 1.00 10.80 92 GLN A C 1
ATOM 720 O O . GLN A 1 92 ? 1.535 -10.227 10.362 1.00 10.71 92 GLN A O 1
ATOM 726 N N . THR A 1 93 ? 0.740 -9.074 12.138 1.00 9.74 93 THR A N 1
ATOM 727 C CA . THR A 1 93 ? 0.187 -7.976 11.359 1.00 9.54 93 THR A CA 1
ATOM 728 C C . THR A 1 93 ? 0.458 -6.669 12.087 1.00 10.20 93 THR A C 1
ATOM 729 O O . THR A 1 93 ? 0.470 -6.627 13.318 1.00 9.78 93 THR A O 1
ATOM 733 N N . LEU A 1 94 ? 0.684 -5.616 11.308 1.00 8.55 94 LEU A N 1
ATOM 734 C CA . LEU A 1 94 ? 0.740 -4.249 11.795 1.00 8.29 94 LEU A CA 1
ATOM 735 C C . LEU A 1 94 ? -0.528 -3.514 11.395 1.00 8.37 94 LEU A C 1
ATOM 736 O O . LEU A 1 94 ? -0.874 -3.470 10.218 1.00 8.96 94 LEU A O 1
ATOM 741 N N . ILE A 1 95 ? -1.201 -2.918 12.371 1.00 8.43 95 ILE A N 1
ATOM 742 C CA . ILE A 1 95 ? -2.442 -2.179 12.159 1.00 8.24 95 ILE A CA 1
ATOM 743 C C . ILE A 1 95 ? -2.176 -0.714 12.485 1.00 9.55 95 ILE A C 1
ATOM 744 O O . ILE A 1 95 ? -1.762 -0.382 13.602 1.00 9.32 95 ILE A O 1
ATOM 749 N N . VAL A 1 96 ? -2.383 0.161 11.504 1.00 8.29 96 VAL A N 1
ATOM 750 C CA . VAL A 1 96 ? -2.031 1.573 11.632 1.00 8.03 96 VAL A CA 1
ATOM 751 C C . VAL A 1 96 ? -3.298 2.400 11.517 1.00 8.29 96 VAL A C 1
ATOM 752 O O . VAL A 1 96 ? -3.951 2.406 10.462 1.00 9.29 96 VAL A O 1
ATOM 756 N N . PHE A 1 97 ? -3.652 3.098 12.590 1.00 8.54 97 PHE A N 1
ATOM 757 C CA . PHE A 1 97 ? -4.845 3.942 12.590 1.00 8.93 97 PHE A CA 1
ATOM 758 C C . PHE A 1 97 ? -4.474 5.341 12.127 1.00 9.23 97 PHE A C 1
ATOM 759 O O . PHE A 1 97 ? -3.494 5.908 12.604 1.00 10.55 97 PHE A O 1
ATOM 767 N N . VAL A 1 98 ? -5.233 5.880 11.171 1.00 9.62 98 VAL A N 1
ATOM 768 C CA . VAL A 1 98 ? -5.027 7.234 10.667 1.00 10.11 98 VAL A CA 1
ATOM 769 C C . VAL A 1 98 ? -6.169 8.089 11.195 1.00 10.82 98 VAL A C 1
ATOM 770 O O . VAL A 1 98 ? -7.339 7.833 10.888 1.00 12.66 98 VAL A O 1
ATOM 774 N N . GLY A 1 99 ? -5.841 9.093 12.010 1.00 11.16 99 GLY A N 1
ATOM 775 C CA . GLY A 1 99 ? -6.863 9.870 12.672 1.00 11.94 99 GLY A CA 1
ATOM 776 C C . GLY A 1 99 ? -6.397 11.282 12.925 1.00 12.58 99 GLY A C 1
ATOM 777 O O . GLY A 1 99 ? -5.293 11.665 12.539 1.00 13.55 99 GLY A O 1
ATOM 778 N N . PRO A 1 100 ? -7.226 12.091 13.597 1.00 14.23 100 PRO A N 1
ATOM 779 C CA . PRO A 1 100 ? -8.532 11.754 14.169 1.00 15.26 100 PRO A CA 1
ATOM 780 C C . PRO A 1 100 ? -9.565 11.350 13.121 1.00 16.48 100 PRO A C 1
ATOM 781 O O . PRO A 1 100 ? -9.450 11.696 11.944 1.00 17.22 100 PRO A O 1
ATOM 785 N N . ALA A 1 101 ? -10.609 10.637 13.533 1.00 17.06 101 ALA A N 1
ATOM 786 C CA . ALA A 1 101 ? -11.650 10.230 12.599 1.00 17.11 101 ALA A CA 1
ATOM 787 C C . ALA A 1 101 ? -12.319 11.444 11.957 1.00 20.66 101 ALA A C 1
ATOM 788 O O . ALA A 1 101 ? -12.412 12.526 12.550 1.00 24.63 101 ALA A O 1
ATOM 790 N N . VAL A 1 102 ? -12.775 11.258 10.721 1.00 21.38 102 VAL A N 1
ATOM 791 C CA . VAL A 1 102 ? -13.443 12.318 9.965 1.00 27.03 102 VAL A CA 1
ATOM 792 C C . VAL A 1 102 ? -14.900 11.919 9.766 1.00 28.64 102 VAL A C 1
ATOM 793 O O . VAL A 1 102 ? -15.193 11.067 8.922 1.00 27.78 102 VAL A O 1
ATOM 797 N N . PRO A 1 103 ? -15.841 12.499 10.505 1.00 31.08 103 PRO A N 1
ATOM 798 C CA . PRO A 1 103 ? -17.248 12.097 10.357 1.00 32.90 103 PRO A CA 1
ATOM 799 C C . PRO A 1 103 ? -17.727 12.263 8.920 1.00 31.76 103 PRO A C 1
ATOM 800 O O . PRO A 1 103 ? -17.471 13.281 8.278 1.00 32.78 103 PRO A O 1
ATOM 804 N N . GLY A 1 104 ? -18.403 11.234 8.410 1.00 32.53 104 GLY A N 1
ATOM 805 C CA . GLY A 1 104 ? -19.043 11.306 7.109 1.00 37.01 104 GLY A CA 1
ATOM 806 C C . GLY A 1 104 ? -18.146 11.119 5.902 1.00 29.37 104 GLY A C 1
ATOM 807 O O . GLY A 1 104 ? -18.609 11.306 4.771 1.00 32.83 104 GLY A O 1
ATOM 808 N N . ALA A 1 105 ? -16.879 10.767 6.091 1.00 33.20 105 ALA A N 1
ATOM 809 C CA . ALA A 1 105 ? -16.000 10.591 4.944 1.00 32.25 105 ALA A CA 1
ATOM 810 C C . ALA A 1 105 ? -16.544 9.504 4.022 1.00 26.14 105 ALA A C 1
ATOM 811 O O . ALA A 1 105 ? -17.144 8.525 4.477 1.00 28.25 105 ALA A O 1
ATOM 813 N N . GLU A 1 106 ? -16.378 9.711 2.716 1.00 23.84 106 GLU A N 1
ATOM 814 C CA . GLU A 1 106 ? -16.754 8.738 1.705 1.00 21.59 106 GLU A CA 1
ATOM 815 C C . GLU A 1 106 ? -15.627 7.723 1.519 1.00 19.16 106 GLU A C 1
ATOM 816 O O . GLU A 1 106 ? -14.457 8.011 1.771 1.00 18.17 106 GLU A O 1
ATOM 822 N N . LEU A 1 107 ? -15.988 6.526 1.054 1.00 16.64 107 LEU A N 1
ATOM 823 C CA . LEU A 1 107 ? -14.968 5.503 0.835 1.00 15.21 107 LEU A CA 1
ATOM 824 C C . LEU A 1 107 ? -13.914 5.973 -0.155 1.00 15.52 107 LEU A C 1
ATOM 825 O O . LEU A 1 107 ? -12.717 5.733 0.048 1.00 14.29 107 LEU A O 1
ATOM 830 N N . ALA A 1 108 ? -14.336 6.629 -1.240 1.00 17.16 108 ALA A N 1
ATOM 831 C CA . ALA A 1 108 ? -13.371 7.122 -2.215 1.00 18.23 108 ALA A CA 1
ATOM 832 C C . ALA A 1 108 ? -12.361 8.064 -1.569 1.00 16.79 108 ALA A C 1
ATOM 833 O O . ALA A 1 108 ? -11.187 8.088 -1.959 1.00 17.31 108 ALA A O 1
ATOM 835 N N . ASP A 1 109 ? -12.804 8.863 -0.592 1.00 18.42 109 ASP A N 1
ATOM 836 C CA . ASP A 1 109 ? -11.902 9.797 0.080 1.00 19.40 109 ASP A CA 1
ATOM 837 C C . ASP A 1 109 ? -10.880 9.051 0.925 1.00 16.66 109 ASP A C 1
ATOM 838 O O . ASP A 1 109 ? -9.693 9.400 0.942 1.00 15.60 109 ASP A O 1
ATOM 843 N N . ASP A 1 110 ? -11.334 8.041 1.668 1.00 14.82 110 ASP A N 1
ATOM 844 C CA . ASP A 1 110 ? -10.410 7.260 2.475 1.00 13.53 110 ASP A CA 1
ATOM 845 C C . ASP A 1 110 ? -9.420 6.500 1.594 1.00 12.77 110 ASP A C 1
ATOM 846 O O . ASP A 1 110 ? -8.242 6.375 1.946 1.00 13.24 110 ASP A O 1
ATOM 851 N N . HIS A 1 111 ? -9.868 6.007 0.430 1.00 13.06 111 HIS A N 1
ATOM 852 C CA . HIS A 1 111 ? -8.926 5.332 -0.462 1.00 12.83 111 HIS A CA 1
ATOM 853 C C . HIS A 1 111 ? -7.904 6.306 -1.031 1.00 13.63 111 HIS A C 1
ATOM 854 O O . HIS A 1 111 ? -6.722 5.969 -1.148 1.00 13.19 111 HIS A O 1
ATOM 861 N N . ARG A 1 112 ? -8.337 7.517 -1.378 1.00 14.73 112 ARG A N 1
ATOM 862 C CA . ARG A 1 112 ? -7.391 8.546 -1.797 1.00 15.74 112 ARG A CA 1
ATOM 863 C C . ARG A 1 112 ? -6.352 8.799 -0.710 1.00 14.96 112 ARG A C 1
ATOM 864 O O . ARG A 1 112 ? -5.150 8.900 -0.985 1.00 15.08 112 ARG A O 1
ATOM 872 N N . ARG A 1 113 ? -6.805 8.930 0.538 1.00 14.36 113 ARG A N 1
ATOM 873 C CA . ARG A 1 113 ? -5.879 9.167 1.643 1.00 15.00 113 ARG A CA 1
ATOM 874 C C . ARG A 1 113 ? -4.901 8.014 1.805 1.00 12.55 113 ARG A C 1
ATOM 875 O O . ARG A 1 113 ? -3.724 8.227 2.114 1.00 12.55 113 ARG A O 1
ATOM 883 N N . PHE A 1 114 ? -5.377 6.784 1.609 1.00 12.02 114 PHE A N 1
ATOM 884 C CA . PHE A 1 114 ? -4.534 5.595 1.659 1.00 11.03 114 PHE A CA 1
ATOM 885 C C . PHE A 1 114 ? -3.407 5.669 0.635 1.00 11.73 114 PHE A C 1
ATOM 886 O O . PHE A 1 114 ? -2.227 5.512 0.972 1.00 11.62 114 PHE A O 1
ATOM 894 N N . TRP A 1 115 ? -3.745 5.914 -0.634 1.00 12.59 115 TRP A N 1
ATOM 895 C CA . TRP A 1 115 ? -2.701 5.936 -1.652 1.00 13.54 115 TRP A CA 1
ATOM 896 C C . TRP A 1 115 ? -1.739 7.091 -1.419 1.00 14.69 115 TRP A C 1
ATOM 897 O O . TRP A 1 115 ? -0.530 6.947 -1.619 1.00 15.36 115 TRP A O 1
ATOM 908 N N . THR A 1 116 ? -2.253 8.238 -0.971 1.00 14.46 116 THR A N 1
ATOM 909 C CA . THR A 1 116 ? -1.364 9.364 -0.703 1.00 15.26 116 THR A CA 1
ATOM 910 C C . THR A 1 116 ? -0.364 9.015 0.391 1.00 15.73 116 THR A C 1
ATOM 911 O O . THR A 1 116 ? 0.813 9.382 0.312 1.00 15.56 116 THR A O 1
ATOM 915 N N . LEU A 1 117 ? -0.819 8.319 1.432 1.00 13.21 117 LEU A N 1
ATOM 916 C CA . LEU A 1 117 ? 0.082 7.950 2.519 1.00 15.07 117 LEU A CA 1
ATOM 917 C C . LEU A 1 117 ? 1.155 6.977 2.045 1.00 15.74 117 LEU A C 1
ATOM 918 O O . LEU A 1 117 ? 2.342 7.170 2.345 1.00 16.31 117 LEU A O 1
ATOM 923 N N . LEU A 1 118 ? 0.778 5.966 1.251 1.00 15.37 118 LEU A N 1
ATOM 924 C CA . LEU A 1 118 ? 1.797 5.104 0.661 1.00 16.03 118 LEU A CA 1
ATOM 925 C C . LEU A 1 118 ? 2.799 5.919 -0.145 1.00 18.41 118 LEU A C 1
ATOM 926 O O . LEU A 1 118 ? 4.009 5.692 -0.041 1.00 21.79 118 LEU A O 1
ATOM 931 N N . ASP A 1 119 ? 2.325 6.874 -0.954 1.00 18.09 119 ASP A N 1
ATOM 932 C CA . ASP A 1 119 ? 3.259 7.693 -1.731 1.00 21.80 119 ASP A CA 1
ATOM 933 C C . ASP A 1 119 ? 4.214 8.455 -0.822 1.00 22.06 119 ASP A C 1
ATOM 934 O O . ASP A 1 119 ? 5.414 8.561 -1.114 1.00 23.32 119 ASP A O 1
ATOM 939 N N . GLU A 1 120 ? 3.702 9.015 0.273 1.00 20.25 120 GLU A N 1
ATOM 940 C CA 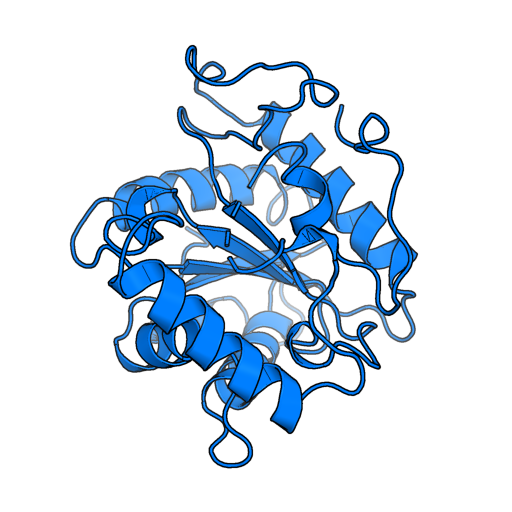. GLU A 1 120 ? 4.562 9.774 1.175 1.00 20.49 120 GLU A CA 1
ATOM 941 C C . GLU A 1 120 ? 5.594 8.880 1.853 1.00 22.10 120 GLU A C 1
ATOM 942 O O . GLU A 1 120 ? 6.706 9.338 2.150 1.00 24.50 120 GLU A O 1
ATOM 948 N N . LEU A 1 121 ? 5.260 7.607 2.073 1.00 20.89 121 LEU A N 1
ATOM 949 C CA . LEU A 1 121 ? 6.205 6.670 2.679 1.00 22.69 121 LEU A CA 1
ATOM 950 C C . LEU A 1 121 ? 7.384 6.379 1.762 1.00 26.47 121 LEU A C 1
ATOM 951 O O . LEU A 1 121 ? 8.522 6.247 2.232 1.00 20.23 121 LEU A O 1
ATOM 956 N N . ARG A 1 122 ? 7.129 6.245 0.456 1.00 26.02 122 ARG A N 1
ATOM 957 C CA . ARG A 1 122 ? 8.201 5.948 -0.488 1.00 30.62 122 ARG A CA 1
ATOM 958 C C . ARG A 1 122 ? 9.353 6.924 -0.332 1.00 31.42 122 ARG A C 1
ATOM 959 O O . ARG A 1 122 ? 10.523 6.548 -0.472 1.00 28.01 122 ARG A O 1
ATOM 967 N N . ALA A 1 123 ? 9.043 8.185 -0.029 1.00 32.78 123 ALA A N 1
ATOM 968 C CA . ALA A 1 123 ? 10.081 9.195 0.123 1.00 30.98 123 ALA A CA 1
ATOM 969 C C . ALA A 1 123 ? 10.990 8.922 1.314 1.00 25.43 123 ALA A C 1
ATOM 970 O O . ALA A 1 123 ? 12.138 9.373 1.320 1.00 27.63 123 ALA A O 1
ATOM 972 N N . TYR A 1 124 ? 10.508 8.186 2.312 1.00 22.14 124 TYR A N 1
ATOM 973 C CA . TYR A 1 124 ? 11.243 7.927 3.538 1.00 20.09 124 TYR A CA 1
ATOM 974 C C . TYR A 1 124 ? 11.842 6.530 3.579 1.00 20.72 124 TYR A C 1
ATOM 975 O O . TYR A 1 124 ? 12.401 6.139 4.607 1.00 19.04 124 TYR A O 1
ATOM 984 N N . ASP A 1 125 ? 11.735 5.781 2.483 1.00 18.68 125 ASP A N 1
ATOM 985 C CA . ASP A 1 125 ? 12.328 4.453 2.399 1.00 18.84 125 ASP A CA 1
ATOM 986 C C . ASP A 1 125 ? 13.835 4.588 2.244 1.00 19.10 125 ASP A C 1
ATOM 987 O O . ASP A 1 125 ? 14.315 5.286 1.346 1.00 20.83 125 ASP A O 1
ATOM 992 N N . THR A 1 126 ? 14.581 3.924 3.125 1.00 18.94 126 THR A N 1
ATOM 993 C CA . THR A 1 126 ? 16.040 3.982 3.095 1.00 20.92 126 THR A CA 1
ATOM 994 C C . THR A 1 126 ? 16.670 2.819 2.342 1.00 23.18 126 THR A C 1
ATOM 995 O O . THR A 1 126 ? 17.905 2.753 2.251 1.00 24.58 126 THR A O 1
ATOM 999 N N . GLU A 1 127 ? 15.861 1.918 1.785 1.00 19.55 127 GLU A N 1
ATOM 1000 C CA . GLU A 1 127 ? 16.364 0.802 1.001 1.00 19.84 127 GLU A CA 1
ATOM 1001 C C . GLU A 1 127 ? 15.903 0.907 -0.448 1.00 18.44 127 GLU A C 1
ATOM 1002 O O . GLU A 1 127 ? 14.809 1.411 -0.724 1.00 19.72 127 GLU A O 1
ATOM 1008 N N . PRO A 1 128 ? 16.700 0.416 -1.395 1.00 20.64 128 PRO A N 1
ATOM 1009 C CA . PRO A 1 128 ? 16.252 0.393 -2.791 1.00 22.97 128 PRO A CA 1
ATOM 1010 C C . PRO A 1 128 ? 15.058 -0.529 -2.971 1.00 23.92 128 PRO A C 1
ATOM 1011 O O . PRO A 1 128 ? 14.800 -1.435 -2.180 1.00 22.98 128 PRO A O 1
ATOM 1015 N N . TRP A 1 129 ? 14.338 -0.292 -4.053 1.00 21.89 129 TRP A N 1
ATOM 1016 C CA . TRP A 1 129 ? 13.228 -1.156 -4.410 1.00 21.72 129 TRP A CA 1
ATOM 1017 C C . TRP A 1 129 ? 13.740 -2.563 -4.726 1.00 23.37 129 TRP A C 1
ATOM 1018 O O . TRP A 1 129 ? 14.767 -2.717 -5.401 1.00 24.21 129 TRP A O 1
ATOM 1029 N N . PRO A 1 130 ? 13.047 -3.606 -4.268 1.00 19.01 130 PRO A N 1
ATOM 1030 C CA . PRO A 1 130 ? 13.522 -4.982 -4.477 1.00 22.30 130 PRO A CA 1
ATOM 1031 C C . PRO A 1 130 ? 13.689 -5.324 -5.949 1.00 22.40 130 PRO A C 1
ATOM 1032 O O . PRO A 1 130 ? 12.872 -4.960 -6.794 1.00 23.13 130 PRO A O 1
ATOM 1036 N N . ALA A 1 131 ? 14.742 -6.092 -6.241 1.00 22.95 131 ALA A N 1
ATOM 1037 C CA . ALA A 1 131 ? 15.012 -6.474 -7.621 1.00 25.81 131 ALA A CA 1
ATOM 1038 C C . ALA A 1 131 ? 13.989 -7.463 -8.161 1.00 25.11 131 ALA A C 1
ATOM 1039 O O . ALA A 1 131 ? 13.740 -7.489 -9.370 1.00 26.73 131 ALA A O 1
ATOM 1041 N N . ASP A 1 132 ? 13.384 -8.284 -7.300 1.00 27.42 132 ASP A N 1
ATOM 1042 C CA . ASP A 1 132 ? 12.463 -9.307 -7.791 1.00 27.01 132 ASP A CA 1
ATOM 1043 C C . ASP A 1 132 ? 11.072 -8.773 -8.093 1.00 23.48 132 ASP A C 1
ATOM 1044 O O . ASP A 1 132 ? 10.236 -9.536 -8.587 1.00 26.85 132 ASP A O 1
ATOM 1049 N N . VAL A 1 133 ? 10.808 -7.496 -7.835 1.00 22.49 133 VAL A N 1
ATOM 1050 C CA . VAL A 1 133 ? 9.474 -6.922 -7.953 1.00 22.46 133 VAL A CA 1
ATOM 1051 C C . VAL A 1 133 ? 9.509 -5.771 -8.954 1.00 22.30 133 VAL A C 1
ATOM 1052 O O . VAL A 1 133 ? 10.262 -4.812 -8.762 1.00 24.34 133 VAL A O 1
ATOM 1056 N N . PRO A 1 134 ? 8.701 -5.800 -10.017 1.00 22.84 134 PRO A N 1
ATOM 1057 C CA . PRO A 1 134 ? 8.677 -4.664 -10.950 1.00 25.16 134 PRO A CA 1
ATOM 1058 C C . PRO A 1 134 ? 8.336 -3.372 -10.228 1.00 23.85 134 PRO A C 1
ATOM 1059 O O . PRO A 1 134 ? 7.452 -3.330 -9.372 1.00 22.70 134 PRO A O 1
ATOM 1063 N N . ALA A 1 135 ? 9.050 -2.307 -10.580 1.00 27.02 135 ALA A N 1
ATOM 1064 C CA . ALA A 1 135 ? 8.773 -1.010 -9.984 1.00 26.19 135 ALA A CA 1
ATOM 1065 C C . ALA A 1 135 ? 7.575 -0.309 -10.613 1.00 22.42 135 ALA A C 1
ATOM 1066 O O . ALA A 1 135 ? 7.011 0.596 -9.987 1.00 28.56 135 ALA A O 1
ATOM 1068 N N . ASP A 1 136 ? 7.174 -0.703 -11.818 1.00 27.16 136 ASP A N 1
ATOM 1069 C CA . ASP A 1 136 ? 6.097 -0.015 -12.528 1.00 26.68 136 ASP A CA 1
ATOM 1070 C C . ASP A 1 136 ? 4.747 -0.487 -11.999 1.00 23.93 136 ASP A C 1
ATOM 1071 O O . ASP A 1 136 ? 4.412 -1.665 -12.158 1.00 23.87 136 ASP A O 1
ATOM 1076 N N . PRO A 1 137 ? 3.939 0.393 -11.396 1.00 22.77 137 PRO A N 1
ATOM 1077 C CA . PRO A 1 137 ? 2.657 -0.050 -10.822 1.00 21.47 137 PRO A CA 1
ATOM 1078 C C . PRO A 1 137 ? 1.645 -0.538 -11.846 1.00 24.01 137 PRO A C 1
ATOM 1079 O O . PRO A 1 137 ? 0.607 -1.078 -11.447 1.00 22.93 137 PRO A O 1
ATOM 1083 N N . SER A 1 138 ? 1.888 -0.354 -13.139 1.00 25.32 138 SER A N 1
ATOM 1084 C CA . SER A 1 138 ? 1.019 -0.966 -14.134 1.00 24.89 138 SER A CA 1
ATOM 1085 C C . SER A 1 138 ? 1.434 -2.387 -14.492 1.00 26.02 138 SER A C 1
ATOM 1086 O O . SER A 1 138 ? 0.705 -3.067 -15.222 1.00 29.25 138 SER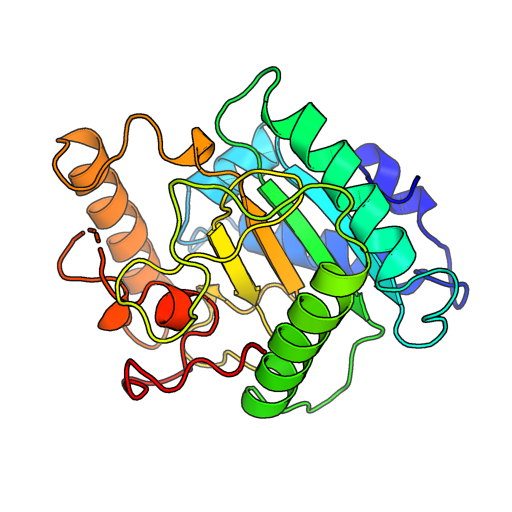 A O 1
ATOM 1089 N N . ASP A 1 139 ? 2.587 -2.843 -14.010 1.00 24.41 139 ASP A N 1
ATOM 1090 C CA . ASP A 1 139 ? 3.012 -4.205 -14.290 1.00 24.15 139 ASP A CA 1
ATOM 1091 C C . ASP A 1 139 ? 2.104 -5.183 -13.549 1.00 23.75 139 ASP A C 1
ATOM 1092 O O . ASP A 1 139 ? 1.773 -4.962 -12.377 1.00 23.23 139 ASP A O 1
ATOM 1097 N N . PRO A 1 140 ? 1.680 -6.263 -14.199 1.00 21.38 140 PRO A N 1
ATOM 1098 C CA . PRO A 1 140 ? 0.851 -7.266 -13.514 1.00 23.55 140 PRO A CA 1
ATOM 1099 C C . PRO A 1 140 ? 1.451 -7.788 -12.223 1.00 23.67 140 PRO A C 1
ATOM 1100 O O . PRO A 1 140 ? 0.704 -8.221 -11.333 1.00 23.37 140 PRO A O 1
ATOM 1104 N N . ARG A 1 141 ? 2.779 -7.752 -12.088 1.00 23.66 141 ARG A N 1
ATOM 1105 C CA . ARG A 1 141 ? 3.469 -8.347 -10.955 1.00 24.21 141 ARG A CA 1
ATOM 1106 C C . ARG A 1 141 ? 3.812 -7.340 -9.875 1.00 22.44 141 ARG A C 1
ATOM 1107 O O . ARG A 1 141 ? 4.457 -7.710 -8.887 1.00 20.40 141 ARG A O 1
ATOM 1115 N N . TRP A 1 142 ? 3.418 -6.078 -10.045 1.00 22.38 142 TRP A N 1
ATOM 1116 C CA . TRP A 1 142 ? 3.743 -5.072 -9.045 1.00 20.44 142 TRP A CA 1
ATOM 1117 C C . TRP A 1 142 ? 3.117 -5.435 -7.708 1.00 16.27 142 TRP A C 1
ATOM 1118 O O . TRP A 1 142 ? 1.974 -5.909 -7.639 1.00 16.80 142 TRP A O 1
ATOM 1129 N N . GLN A 1 143 ? 3.887 -5.220 -6.648 1.00 14.37 143 GLN A N 1
ATOM 1130 C CA . GLN A 1 143 ? 3.387 -5.237 -5.286 1.00 13.93 143 GLN A CA 1
ATOM 1131 C C . GLN A 1 143 ? 4.034 -4.056 -4.583 1.00 12.50 143 GLN A C 1
ATOM 1132 O O . GLN A 1 143 ? 5.132 -3.635 -4.951 1.00 14.02 143 GLN A O 1
ATOM 1138 N N . TRP A 1 144 ? 3.358 -3.510 -3.577 1.00 12.33 144 TRP A N 1
ATOM 1139 C CA . TRP A 1 144 ? 3.952 -2.395 -2.857 1.00 12.57 144 TRP A CA 1
ATOM 1140 C C . TRP A 1 144 ? 5.140 -2.879 -2.037 1.00 11.45 144 TRP A C 1
ATOM 1141 O O . TRP A 1 144 ? 5.068 -3.909 -1.357 1.00 11.88 144 TRP A O 1
ATOM 1152 N N . CYS A 1 145 ? 6.234 -2.133 -2.111 1.00 10.98 145 CYS A N 1
ATOM 1153 C CA . CYS A 1 145 ? 7.471 -2.514 -1.443 1.00 11.68 145 CYS A CA 1
ATOM 1154 C C . CYS A 1 145 ? 7.959 -1.397 -0.544 1.00 12.38 145 CYS A C 1
ATOM 1155 O O . CYS A 1 145 ? 7.733 -0.211 -0.804 1.00 14.59 145 CYS A O 1
ATOM 1158 N N . PHE A 1 146 ? 8.656 -1.784 0.519 1.00 10.07 146 PHE A N 1
ATOM 1159 C CA . PHE A 1 146 ? 9.194 -0.811 1.452 1.00 11.27 146 PHE A CA 1
ATOM 1160 C C . PHE A 1 146 ? 10.254 -1.513 2.277 1.00 11.40 146 PHE A C 1
ATOM 1161 O O . PHE A 1 146 ? 10.078 -2.668 2.672 1.00 11.43 146 PHE A O 1
ATOM 1169 N N . ASP A 1 147 ? 11.367 -0.818 2.519 1.00 11.90 147 ASP A N 1
ATOM 1170 C CA . ASP A 1 147 ? 12.445 -1.338 3.358 1.00 12.40 147 ASP A CA 1
ATOM 1171 C C . ASP A 1 147 ? 13.003 -2.652 2.823 1.00 14.05 147 ASP A C 1
ATOM 1172 O O . ASP A 1 147 ? 13.420 -3.523 3.587 1.00 15.32 147 ASP A O 1
ATOM 1177 N N . GLY A 1 148 ? 12.999 -2.812 1.505 1.00 13.96 148 GLY A N 1
ATOM 1178 C CA . GLY A 1 148 ? 13.711 -3.903 0.878 1.00 15.90 148 GLY A CA 1
ATOM 1179 C C . GLY A 1 148 ? 12.887 -5.116 0.528 1.00 14.46 148 GLY A C 1
ATOM 1180 O O . GLY A 1 148 ? 13.456 -6.102 0.028 1.00 14.48 148 GLY A O 1
ATOM 1181 N N . GLU A 1 149 ? 11.576 -5.097 0.753 1.00 12.52 149 GLU A N 1
ATOM 1182 C CA . GLU A 1 149 ? 10.784 -6.280 0.445 1.00 11.87 149 GLU A CA 1
ATOM 1183 C C . GLU A 1 149 ? 9.354 -5.876 0.124 1.00 12.71 149 GLU A C 1
ATOM 1184 O O . GLU A 1 149 ? 8.914 -4.786 0.513 1.00 11.41 149 GLU A O 1
ATOM 1190 N N . PRO A 1 150 ? 8.610 -6.732 -0.591 1.00 10.55 150 PRO A N 1
ATOM 1191 C CA . PRO A 1 150 ? 7.178 -6.485 -0.821 1.00 10.98 150 PRO A CA 1
ATOM 1192 C C . PRO A 1 150 ? 6.347 -6.791 0.414 1.00 11.33 150 PRO A C 1
ATOM 1193 O O . PRO A 1 150 ? 6.730 -7.570 1.294 1.00 12.07 150 PRO A O 1
ATOM 1197 N N . TRP A 1 151 ? 5.183 -6.157 0.464 1.00 10.87 151 TRP A N 1
ATOM 1198 C CA . TRP A 1 151 ? 4.243 -6.340 1.551 1.00 9.14 151 TRP A CA 1
ATOM 1199 C C . TRP A 1 151 ? 2.891 -6.671 0.951 1.00 10.10 151 TRP A C 1
ATOM 1200 O O . TRP A 1 151 ? 2.652 -6.466 -0.235 1.00 12.68 151 TRP A O 1
ATOM 1211 N N . PHE A 1 152 ? 1.985 -7.160 1.780 1.00 9.49 152 PHE A N 1
ATOM 1212 C CA . PHE A 1 152 ? 0.567 -7.086 1.480 1.00 9.41 152 PHE A CA 1
ATOM 1213 C C . PHE A 1 152 ? -0.030 -6.017 2.376 1.00 9.96 152 PHE A C 1
ATOM 1214 O O . PHE A 1 152 ? 0.253 -5.986 3.579 1.00 10.79 152 PHE A O 1
ATOM 1222 N N . ILE A 1 153 ? -0.794 -5.108 1.787 1.00 9.90 153 ILE A N 1
ATOM 1223 C CA . ILE A 1 153 ? -1.294 -3.948 2.510 1.00 10.52 153 ILE A CA 1
ATOM 1224 C C . ILE A 1 153 ? -2.740 -3.757 2.087 1.00 11.46 153 ILE A C 1
ATOM 1225 O O . ILE A 1 153 ? -3.090 -3.986 0.926 1.00 17.47 153 ILE A O 1
ATOM 1230 N N . PHE A 1 154 ? -3.611 -3.436 3.028 1.00 9.14 154 PHE A N 1
ATOM 1231 C CA . PHE A 1 154 ? -4.968 -3.128 2.597 1.00 9.28 154 PHE A CA 1
ATOM 1232 C C . PHE A 1 154 ? -5.556 -2.035 3.471 1.00 8.62 154 PHE A C 1
ATOM 1233 O O . PHE A 1 154 ? -5.085 -1.775 4.588 1.00 8.77 154 PHE A O 1
ATOM 1241 N N . ALA A 1 155 ? -6.578 -1.370 2.923 1.00 9.04 155 ALA A N 1
ATOM 1242 C CA . ALA A 1 155 ? -7.250 -0.257 3.589 1.00 9.43 155 ALA A CA 1
ATOM 1243 C C . ALA A 1 155 ? -8.569 -0.720 4.184 1.00 9.89 155 ALA A C 1
ATOM 1244 O O . ALA A 1 155 ? -9.355 -1.414 3.514 1.00 12.03 155 ALA A O 1
ATOM 1246 N N . ALA A 1 156 ? -8.808 -0.338 5.427 1.00 8.41 156 ALA A N 1
ATOM 1247 C CA . ALA A 1 156 ? -10.096 -0.487 6.090 1.00 8.41 156 ALA A CA 1
ATOM 1248 C C . ALA A 1 156 ? -10.662 0.897 6.382 1.00 9.74 156 ALA A C 1
ATOM 1249 O O . ALA A 1 156 ? -9.915 1.860 6.582 1.00 9.94 156 ALA A O 1
ATOM 1251 N N . SER A 1 157 ? -11.986 1.002 6.411 1.00 8.83 157 SER A N 1
ATOM 1252 C CA . SER A 1 157 ? -12.632 2.302 6.533 1.00 9.80 157 SER A CA 1
ATOM 1253 C C . SER A 1 157 ? -14.040 2.108 7.062 1.00 10.29 157 SER A C 1
ATOM 1254 O O . SER A 1 157 ? -14.705 1.121 6.711 1.00 10.15 157 SER A O 1
ATOM 1257 N N . PRO A 1 158 ? -14.537 3.036 7.888 1.00 11.66 158 PRO A N 1
ATOM 1258 C CA . PRO A 1 158 ? -15.945 2.971 8.298 1.00 10.76 158 PRO A CA 1
ATOM 1259 C C . PRO A 1 158 ? -16.917 3.178 7.151 1.00 12.43 158 PRO A C 1
ATOM 1260 O O . PRO A 1 158 ? -18.113 2.942 7.341 1.00 15.80 158 PRO A O 1
ATOM 1264 N N . ALA A 1 159 ? -16.441 3.599 5.979 1.00 11.33 159 ALA A N 1
ATOM 1265 C CA . ALA A 1 159 ? -17.316 3.768 4.823 1.00 13.87 159 ALA A CA 1
ATOM 1266 C C . ALA A 1 159 ? -17.609 2.460 4.094 1.00 15.00 159 ALA A C 1
ATOM 1267 O O . ALA A 1 159 ? -18.352 2.476 3.103 1.00 17.64 159 ALA A O 1
ATOM 1269 N N . TYR A 1 160 ? -17.020 1.348 4.532 1.00 13.12 160 TYR A N 1
ATOM 1270 C CA . TYR A 1 160 ? -17.382 0.030 4.013 1.00 12.33 160 TYR A CA 1
ATOM 1271 C C . TYR A 1 160 ? -18.689 -0.421 4.646 1.00 15.35 160 TYR A C 1
ATOM 1272 O O . TYR A 1 160 ? -18.697 -1.101 5.673 1.00 18.00 160 TYR A O 1
ATOM 1281 N N . LYS A 1 161 ? -19.803 -0.105 3.985 1.00 12.14 161 LYS A N 1
ATOM 1282 C CA . LYS A 1 161 ? -21.105 -0.422 4.557 1.00 15.02 161 LYS A CA 1
ATOM 1283 C C . LYS A 1 161 ? -21.532 -1.853 4.252 1.00 13.93 161 LYS A C 1
ATOM 1284 O O . LYS A 1 161 ? -22.058 -2.545 5.133 1.00 16.51 161 LYS A O 1
ATOM 1290 N N . ASP A 1 162 ? -21.331 -2.307 3.018 1.00 13.82 162 ASP A N 1
ATOM 1291 C CA . ASP A 1 162 ? -21.707 -3.662 2.643 1.00 11.79 162 ASP A CA 1
ATOM 1292 C C . ASP A 1 162 ? -20.591 -4.660 2.923 1.00 11.45 162 ASP A C 1
ATOM 1293 O O . ASP A 1 162 ? -20.848 -5.768 3.406 1.00 11.97 162 ASP A O 1
ATOM 1298 N N . ARG A 1 163 ? -19.350 -4.283 2.641 1.00 10.15 163 ARG A N 1
ATOM 1299 C CA . ARG A 1 163 ? -18.193 -5.131 2.909 1.00 9.36 163 ARG A CA 1
ATOM 1300 C C . ARG A 1 163 ? -17.715 -4.822 4.329 1.00 10.97 163 ARG A C 1
ATOM 1301 O O . ARG A 1 163 ? -16.633 -4.274 4.568 1.00 12.05 163 ARG A O 1
ATOM 1309 N N . ARG A 1 164 ? -18.582 -5.184 5.280 1.00 11.29 164 ARG A N 1
ATOM 1310 C CA . ARG A 1 164 ? -18.421 -4.827 6.689 1.00 11.33 164 ARG A CA 1
ATOM 1311 C C . ARG A 1 164 ? -17.130 -5.370 7.279 1.00 10.06 164 ARG A C 1
ATOM 1312 O O . ARG A 1 164 ? -16.616 -4.824 8.271 1.00 10.94 164 ARG A O 1
ATOM 1320 N N . SER A 1 165 ? -16.641 -6.483 6.733 1.00 8.77 165 SER A N 1
ATOM 1321 C CA . SER A 1 165 ? -15.362 -7.039 7.156 1.00 10.11 165 SER A CA 1
ATOM 1322 C C . SER A 1 165 ? -14.238 -6.015 7.082 1.00 10.18 165 SER A C 1
ATOM 1323 O O . SER A 1 165 ? -13.248 -6.147 7.804 1.00 10.05 165 SER A O 1
ATOM 1326 N N . ARG A 1 166 ? -14.357 -4.994 6.236 1.00 9.27 166 ARG A N 1
ATOM 1327 C CA . ARG A 1 166 ? -13.315 -3.987 6.114 1.00 9.58 166 ARG A CA 1
ATOM 1328 C C . ARG A 1 166 ? -13.624 -2.710 6.883 1.00 9.29 166 ARG A C 1
ATOM 1329 O O . ARG A 1 166 ? -12.875 -1.730 6.761 1.00 10.44 166 ARG A O 1
ATOM 1337 N N . ASP A 1 167 ? -14.694 -2.701 7.666 1.00 9.37 167 ASP A N 1
ATOM 1338 C CA . ASP A 1 167 ? -14.979 -1.625 8.608 1.00 10.30 167 ASP A CA 1
ATOM 1339 C C . ASP A 1 167 ? -14.364 -2.063 9.930 1.00 10.88 167 ASP A C 1
ATOM 1340 O O . ASP A 1 167 ? -14.922 -2.905 10.638 1.00 12.49 167 ASP A O 1
ATOM 1345 N N . LEU A 1 168 ? -13.209 -1.505 10.264 1.00 9.42 168 LEU A N 1
ATOM 1346 C CA . LEU A 1 168 ? -12.520 -1.854 11.502 1.00 9.12 168 LEU A CA 1
ATOM 1347 C C . LEU A 1 168 ? -12.673 -0.789 12.575 1.00 11.37 168 LEU A C 1
ATOM 1348 O O . LEU A 1 168 ? -12.009 -0.869 13.612 1.00 12.85 168 LEU A O 1
ATOM 1353 N N . GLY A 1 169 ? -13.554 0.175 12.369 1.00 10.53 169 GLY A N 1
ATOM 1354 C CA . GLY A 1 169 ? -13.700 1.259 13.304 1.00 11.52 169 GLY A CA 1
ATOM 1355 C C . GLY A 1 169 ? -13.769 2.596 12.602 1.00 12.29 169 GLY A C 1
ATOM 1356 O O . GLY A 1 169 ? -13.843 2.693 11.371 1.00 10.67 169 GLY A O 1
ATOM 1357 N N . PRO A 1 170 ? -13.712 3.668 13.390 1.00 14.00 170 PRO A N 1
ATOM 1358 C CA . PRO A 1 170 ? -14.032 4.993 12.858 1.00 12.02 170 PRO A CA 1
ATOM 1359 C C . PRO A 1 170 ? -12.940 5.617 12.005 1.00 11.86 170 PRO A C 1
ATOM 1360 O O . PRO A 1 170 ? -13.203 6.642 11.360 1.00 15.11 170 PRO A O 1
ATOM 1364 N N . CYS A 1 171 ? -11.743 5.057 11.976 1.00 12.06 171 CYS A N 1
ATOM 1365 C CA . CYS A 1 171 ? -10.635 5.650 11.245 1.00 12.10 171 CYS A CA 1
ATOM 1366 C C . CYS A 1 171 ? -10.293 4.840 10.006 1.00 10.93 171 CYS A C 1
ATOM 1367 O O . CYS A 1 171 ? -10.410 3.613 9.995 1.00 11.20 171 CYS A O 1
ATOM 1370 N N . LEU A 1 172 ? -9.829 5.527 8.965 1.00 10.67 172 LEU A N 1
ATOM 1371 C CA . LEU A 1 172 ? -9.048 4.845 7.940 1.00 9.32 172 LEU A CA 1
ATOM 1372 C C . LEU A 1 172 ? -7.962 4.060 8.652 1.00 9.57 172 LEU A C 1
ATOM 1373 O O . LEU A 1 172 ? -7.248 4.613 9.488 1.00 10.06 172 LEU A O 1
ATOM 1378 N N . THR A 1 173 ? -7.833 2.781 8.330 1.00 8.67 173 THR A N 1
ATOM 1379 C CA . THR A 1 173 ? -6.903 1.902 9.026 1.00 9.77 173 THR A CA 1
ATOM 1380 C C . THR A 1 173 ? -6.128 1.127 7.980 1.00 11.81 173 THR A C 1
ATOM 1381 O O . THR A 1 173 ? -6.722 0.554 7.059 1.00 11.30 173 THR A O 1
ATOM 1385 N N . LEU A 1 174 ? -4.802 1.154 8.081 1.00 9.04 174 LEU A N 1
ATOM 1386 C CA . LEU A 1 174 ? -3.945 0.435 7.146 1.00 10.33 174 LEU A CA 1
ATOM 1387 C C . LEU A 1 174 ? -3.470 -0.849 7.796 1.00 9.34 174 LEU A C 1
ATOM 1388 O O . LEU A 1 174 ? -3.005 -0.836 8.938 1.00 10.20 174 LEU A O 1
ATOM 1393 N N . VAL A 1 175 ? -3.565 -1.954 7.071 1.00 9.24 175 VAL A N 1
ATOM 1394 C CA . VAL A 1 175 ? -3.161 -3.252 7.592 1.00 8.91 175 VAL A CA 1
ATOM 1395 C C . VAL A 1 175 ? -1.962 -3.706 6.782 1.00 10.15 175 VAL A C 1
ATOM 1396 O O . VAL A 1 175 ? -2.078 -3.915 5.573 1.00 10.81 175 VAL A O 1
ATOM 1400 N N . PHE A 1 176 ? -0.809 -3.850 7.433 1.00 8.94 176 PHE A N 1
ATOM 1401 C CA . PHE A 1 176 ? 0.440 -4.208 6.761 1.00 8.79 176 PHE A CA 1
ATOM 1402 C C . PHE A 1 176 ? 0.912 -5.591 7.184 1.00 10.27 176 PHE A C 1
ATOM 1403 O O . PHE A 1 176 ? 0.931 -5.905 8.379 1.00 9.82 176 PHE A O 1
ATOM 1411 N N . GLN A 1 177 ? 1.356 -6.389 6.210 1.00 8.92 177 GLN A N 1
ATOM 1412 C CA . GLN A 1 177 ? 1.949 -7.696 6.467 1.00 9.83 177 GLN A CA 1
ATOM 1413 C C . GLN A 1 177 ? 3.137 -7.901 5.542 1.00 9.90 177 GLN A C 1
ATOM 1414 O O . GLN A 1 177 ? 3.069 -7.570 4.360 1.00 10.67 177 GLN A O 1
ATOM 1420 N N . VAL A 1 178 ? 4.221 -8.466 6.061 1.00 10.03 178 VAL A N 1
ATOM 1421 C CA . VAL A 1 178 ? 5.254 -8.978 5.167 1.00 10.70 178 VAL A CA 1
ATOM 1422 C C . VAL A 1 178 ? 4.779 -10.289 4.538 1.00 11.73 178 VAL A C 1
ATOM 1423 O O . VAL A 1 178 ? 3.831 -10.928 5.008 1.00 11.34 178 VAL A O 1
ATOM 1427 N N . ARG A 1 179 ? 5.427 -10.689 3.441 1.00 11.87 179 ARG A N 1
ATOM 1428 C CA . ARG A 1 179 ? 4.903 -11.847 2.691 1.00 13.34 179 ARG A CA 1
ATOM 1429 C C . ARG A 1 179 ? 5.022 -13.159 3.462 1.00 13.66 179 ARG A C 1
ATOM 1430 O O . ARG A 1 179 ? 4.338 -14.137 3.113 1.00 14.77 179 ARG A O 1
ATOM 1438 N N . ARG A 1 180 ? 5.883 -13.195 4.484 1.00 15.20 180 ARG A N 1
ATOM 1439 C CA . ARG A 1 180 ? 6.067 -14.353 5.358 1.00 16.48 180 ARG A CA 1
ATOM 1440 C C . ARG A 1 180 ? 4.752 -14.890 5.911 1.00 18.37 180 ARG A C 1
ATOM 1441 O O . ARG A 1 180 ? 4.623 -16.098 6.157 1.00 17.82 180 ARG A O 1
ATOM 1449 N N . VAL A 1 181 ? 3.758 -14.022 6.103 1.00 14.35 181 VAL A N 1
ATOM 1450 C CA . VAL A 1 181 ? 2.510 -14.465 6.729 1.00 14.53 181 VAL A CA 1
ATOM 1451 C C . VAL A 1 181 ? 1.831 -15.541 5.902 1.00 15.43 181 VAL A C 1
ATOM 1452 O O . VAL A 1 181 ? 1.077 -16.356 6.444 1.00 16.24 181 VAL A O 1
ATOM 1456 N N . PHE A 1 182 ? 2.056 -15.552 4.592 1.00 13.38 182 PHE A N 1
ATOM 1457 C CA . PHE A 1 182 ? 1.334 -16.475 3.713 1.00 15.31 182 PHE A CA 1
ATOM 1458 C C . PHE A 1 182 ? 2.076 -17.775 3.470 1.00 15.87 182 PHE A C 1
ATOM 1459 O O . PHE A 1 182 ? 1.568 -18.648 2.765 1.00 14.53 182 PHE A O 1
ATOM 1467 N N . GLU A 1 183 ? 3.263 -17.926 4.025 1.00 15.63 183 GLU A N 1
ATOM 1468 C CA . GLU A 1 183 ? 4.040 -19.127 3.798 1.00 15.79 183 GLU A CA 1
ATOM 1469 C C . GLU A 1 183 ? 3.296 -20.297 4.402 1.00 13.84 183 GLU A C 1
ATOM 1470 O O . GLU A 1 183 ? 2.974 -20.283 5.594 1.00 17.37 183 GLU A O 1
ATOM 1476 N N . GLY A 1 184 ? 3.010 -21.313 3.581 1.00 12.48 184 GLY A N 1
ATOM 1477 C CA . GLY A 1 184 ? 2.241 -22.449 4.019 1.00 14.46 184 GLY A CA 1
ATOM 1478 C C . GLY A 1 184 ? 0.807 -22.445 3.552 1.00 13.18 184 GLY A C 1
ATOM 1479 O O . GLY A 1 184 ? 0.134 -23.478 3.654 1.00 14.02 184 GLY A O 1
ATOM 1480 N N . ILE A 1 185 ? 0.318 -21.312 3.045 1.00 12.76 185 ILE A N 1
ATOM 1481 C CA . ILE A 1 185 ? -1.059 -21.217 2.571 1.00 12.59 185 ILE A CA 1
ATOM 1482 C C . ILE A 1 185 ? -1.099 -20.606 1.180 1.00 14.50 185 ILE A C 1
ATOM 1483 O O . ILE A 1 185 ? -2.059 -19.911 0.826 1.00 14.77 185 ILE A O 1
ATOM 1488 N N . GLY A 1 186 ? -0.075 -20.874 0.375 1.00 15.48 186 GLY A N 1
ATOM 1489 C CA . GLY A 1 186 ? -0.111 -20.475 -1.023 1.00 16.94 186 GLY A CA 1
ATOM 1490 C C . GLY A 1 186 ? -1.301 -21.052 -1.776 1.00 14.85 186 GLY A C 1
ATOM 1491 O O . GLY A 1 186 ? -1.895 -22.067 -1.398 1.00 16.28 186 GLY A O 1
ATOM 1492 N N . GLY A 1 187 ? -1.641 -20.382 -2.890 1.00 19.30 187 GLY A N 1
ATOM 1493 C CA . GLY A 1 187 ? -2.892 -20.667 -3.585 1.00 22.44 187 GLY A CA 1
ATOM 1494 C C . GLY A 1 187 ? -2.989 -22.069 -4.150 1.00 18.05 187 GLY A C 1
ATOM 1495 O O . GLY A 1 187 ? -4.087 -22.627 -4.264 1.00 22.08 187 GLY A O 1
ATOM 1496 N N . SER A 1 188 ? -1.853 -22.659 -4.521 1.00 18.61 188 SER A N 1
ATOM 1497 C CA . SER A 1 188 ? -1.827 -24.025 -5.011 1.00 17.15 188 SER A CA 1
ATOM 1498 C C . SER A 1 188 ? -1.904 -25.052 -3.895 1.00 13.99 188 SER A C 1
ATOM 1499 O O . SER A 1 188 ? -2.122 -26.233 -4.170 1.00 17.17 188 SER A O 1
ATOM 1502 N N . THR A 1 189 ? -1.717 -24.644 -2.644 1.00 15.07 189 THR A N 1
ATOM 1503 C CA . THR A 1 189 ? -1.594 -25.626 -1.575 1.00 14.49 189 THR A CA 1
ATOM 1504 C C . THR A 1 189 ? -2.963 -26.059 -1.057 1.00 12.62 189 THR A C 1
ATOM 1505 O O . THR A 1 189 ? -3.945 -25.313 -1.115 1.00 14.12 189 THR A O 1
ATOM 1509 N N . VAL A 1 190 ? -2.997 -27.287 -0.540 1.00 14.01 190 VAL A N 1
ATOM 1510 C CA . VAL A 1 190 ? -4.179 -27.801 0.155 1.00 15.85 190 VAL A CA 1
ATOM 1511 C C . VAL A 1 190 ? -4.605 -26.846 1.266 1.00 14.36 190 VAL A C 1
ATOM 1512 O O . VAL A 1 190 ? -5.784 -26.476 1.375 1.00 14.05 190 VAL A O 1
ATOM 1516 N N . ALA A 1 191 ? -3.647 -26.416 2.098 1.00 14.07 191 ALA A N 1
ATOM 1517 C CA . ALA A 1 191 ? -3.956 -25.522 3.211 1.00 14.00 191 ALA A CA 1
ATOM 1518 C C . ALA A 1 191 ? -4.449 -24.172 2.728 1.00 13.20 191 ALA A C 1
ATOM 1519 O O . ALA A 1 191 ? -5.311 -23.560 3.376 1.00 12.59 191 ALA A O 1
ATOM 1521 N N . GLY A 1 192 ? -3.930 -23.679 1.600 1.00 12.03 192 GLY A N 1
ATOM 1522 C CA . GLY A 1 192 ? -4.341 -22.362 1.121 1.00 11.29 192 GLY A CA 1
ATOM 1523 C C . GLY A 1 192 ? -5.759 -22.364 0.587 1.00 12.69 192 GLY A C 1
ATOM 1524 O O . GLY A 1 192 ? -6.520 -21.407 0.794 1.00 12.13 192 GLY A O 1
ATOM 1525 N N . LYS A 1 193 ? -6.134 -23.439 -0.108 1.00 12.97 193 LYS A N 1
ATOM 1526 C CA . LYS A 1 193 ? -7.513 -23.584 -0.563 1.00 13.99 193 LYS A CA 1
ATOM 1527 C C . LYS A 1 193 ? -8.473 -23.707 0.613 1.00 13.47 193 LYS A C 1
ATOM 1528 O O . LYS A 1 193 ? -9.559 -23.111 0.599 1.00 14.83 193 LYS A O 1
ATOM 1534 N N . ALA A 1 194 ? -8.087 -24.467 1.645 1.00 13.15 194 ALA A N 1
ATOM 1535 C CA . ALA A 1 194 ? -8.913 -24.574 2.845 1.00 14.98 194 ALA A CA 1
ATOM 1536 C C . ALA A 1 194 ? -9.050 -23.226 3.546 1.00 14.67 194 ALA A C 1
ATOM 1537 O O . ALA A 1 194 ? -10.133 -22.887 4.046 1.00 14.77 194 ALA A O 1
ATOM 1539 N N . ALA A 1 195 ? -7.971 -22.440 3.586 1.00 11.25 195 ALA A N 1
ATOM 1540 C CA . ALA A 1 195 ? -8.023 -21.132 4.229 1.00 10.86 195 ALA A CA 1
ATOM 1541 C C . ALA A 1 195 ? -9.005 -20.218 3.520 1.00 11.86 195 ALA A C 1
ATOM 1542 O O . ALA A 1 195 ? -9.819 -19.549 4.167 1.00 11.23 195 ALA A O 1
ATOM 1544 N N . LYS A 1 196 ? -8.952 -20.170 2.188 1.00 10.84 196 LYS A N 1
ATOM 1545 C CA . LYS A 1 196 ? -9.887 -19.313 1.463 1.00 11.84 196 LYS A CA 1
ATOM 1546 C C . LYS A 1 196 ? -11.326 -19.781 1.651 1.00 12.05 196 LYS A C 1
ATOM 1547 O O . LYS A 1 196 ? -12.234 -18.955 1.812 1.00 11.89 196 LYS A O 1
ATOM 1553 N N . ARG A 1 197 ? -11.569 -21.096 1.625 1.00 11.59 197 ARG A N 1
ATOM 1554 C CA . ARG A 1 197 ? -12.910 -21.599 1.922 1.00 13.27 197 ARG A CA 1
ATOM 1555 C C . ARG A 1 197 ? -13.401 -21.064 3.256 1.00 11.99 197 ARG A C 1
ATOM 1556 O O . ARG A 1 197 ? -14.543 -20.587 3.374 1.00 13.45 197 ARG A O 1
ATOM 1564 N N . ARG A 1 198 ? -12.573 -21.206 4.293 1.00 10.89 198 ARG A N 1
ATOM 1565 C CA . ARG A 1 198 ? -12.992 -20.863 5.647 1.00 11.88 198 ARG A CA 1
ATOM 1566 C C . ARG A 1 198 ? -13.246 -19.366 5.785 1.00 10.54 198 ARG A C 1
ATOM 1567 O O . ARG A 1 198 ? -14.250 -18.958 6.379 1.00 11.03 198 ARG A O 1
ATOM 1575 N N . VAL A 1 199 ? -12.370 -18.532 5.230 1.00 9.36 199 VAL A N 1
ATOM 1576 C CA . VAL A 1 199 ? -12.598 -17.094 5.327 1.00 9.27 199 VAL A CA 1
ATOM 1577 C C . VAL A 1 199 ? -13.839 -16.706 4.537 1.00 10.89 199 VAL A C 1
ATOM 1578 O O . VAL A 1 199 ? -14.657 -15.902 4.996 1.00 9.93 199 VAL A O 1
ATOM 1582 N N . ARG A 1 200 ? -14.003 -17.277 3.350 1.00 10.04 200 ARG A N 1
ATOM 1583 C CA . ARG A 1 200 ? -15.141 -16.915 2.511 1.00 10.27 200 ARG A CA 1
ATOM 1584 C C . ARG A 1 200 ? -16.462 -17.405 3.099 1.00 10.68 200 ARG A C 1
ATOM 1585 O O . ARG A 1 200 ? -17.491 -16.725 2.968 1.00 11.23 200 ARG A O 1
ATOM 1593 N N . GLU A 1 201 ? -16.466 -18.551 3.779 1.00 11.55 201 GLU A N 1
ATOM 1594 C CA . GLU A 1 201 ? -17.650 -18.936 4.542 1.00 12.63 201 GLU A CA 1
ATOM 1595 C C . GLU A 1 201 ? -17.953 -17.900 5.620 1.00 12.16 201 GLU A C 1
ATOM 1596 O O . GLU A 1 201 ? -19.119 -17.589 5.893 1.00 12.14 201 GLU A O 1
ATOM 1602 N N . GLY A 1 202 ? -16.910 -17.378 6.253 1.00 10.51 202 GLY A N 1
ATOM 1603 C CA . GLY A 1 202 ? -17.099 -16.331 7.246 1.00 12.53 202 GLY A CA 1
ATOM 1604 C C . GLY A 1 202 ? -17.639 -15.050 6.643 1.00 11.72 202 GLY A C 1
ATOM 1605 O O . GLY A 1 202 ? -18.503 -14.399 7.237 1.00 11.98 202 GLY A O 1
ATOM 1606 N N . LEU A 1 203 ? -17.176 -14.692 5.448 1.00 10.22 203 LEU A N 1
ATOM 1607 C CA . LEU A 1 203 ? -17.696 -13.499 4.785 1.00 9.94 203 LEU A CA 1
ATOM 1608 C C . LEU A 1 203 ? -19.180 -13.649 4.453 1.00 12.70 203 LEU A C 1
ATOM 1609 O O . LEU A 1 203 ? -19.942 -12.671 4.515 1.00 13.88 203 LEU A O 1
ATOM 1614 N N . ALA A 1 204 ? -19.616 -14.867 4.128 1.00 12.55 204 ALA A N 1
ATOM 1615 C CA . ALA A 1 204 ? -21.007 -15.170 3.808 1.00 14.24 204 ALA A CA 1
ATOM 1616 C C . ALA A 1 204 ? -21.925 -15.175 5.034 1.00 15.85 204 ALA A C 1
ATOM 1617 O O . ALA A 1 204 ? -23.145 -15.364 4.896 1.00 17.83 204 ALA A O 1
ATOM 1619 N N . ARG A 1 205 ? -21.383 -14.991 6.234 1.00 14.07 205 ARG A N 1
ATOM 1620 C CA . ARG A 1 205 ? -22.158 -14.834 7.447 1.00 17.40 205 ARG A CA 1
ATOM 1621 C C . ARG A 1 205 ? -21.998 -13.450 8.046 1.00 15.58 205 ARG A C 1
ATOM 1622 O O . ARG A 1 205 ? -22.604 -13.169 9.080 1.00 21.59 205 ARG A O 1
ATOM 1630 N N . TYR A 1 206 ? -21.222 -12.586 7.427 1.00 11.86 206 TYR A N 1
ATOM 1631 C CA . TYR A 1 206 ? -20.842 -11.306 8.011 1.00 10.96 206 TYR A CA 1
ATOM 1632 C C . TYR A 1 206 ? -21.115 -10.131 7.091 1.00 10.38 206 TYR A C 1
ATOM 1633 O O . TYR A 1 206 ? -21.616 -9.101 7.548 1.00 13.91 206 TYR A O 1
ATOM 1642 N N . ASP A 1 207 ? -20.808 -10.252 5.814 1.00 11.48 207 ASP A N 1
ATOM 1643 C CA . ASP A 1 207 ? -20.881 -9.131 4.892 1.00 10.60 207 ASP A CA 1
ATOM 1644 C C . ASP A 1 207 ? -22.211 -9.126 4.145 1.00 11.53 207 ASP A C 1
ATOM 1645 O O . ASP A 1 207 ? -22.877 -10.153 4.008 1.00 13.05 207 ASP A O 1
ATOM 1650 N N . ARG A 1 208 ? -22.587 -7.950 3.650 1.00 9.80 208 ARG A N 1
ATOM 1651 C CA . ARG A 1 208 ? -23.785 -7.789 2.824 1.00 10.76 208 ARG A CA 1
ATOM 1652 C C . ARG A 1 208 ? -23.509 -7.996 1.342 1.00 12.26 208 ARG A C 1
ATOM 1653 O O . ARG A 1 208 ? -24.454 -7.988 0.540 1.00 13.52 208 ARG A O 1
ATOM 1661 N N . ILE A 1 209 ? -22.247 -8.210 0.966 1.00 9.88 209 ILE A N 1
ATOM 1662 C CA . ILE A 1 209 ? -21.855 -8.486 -0.407 1.00 10.63 209 ILE A CA 1
ATOM 1663 C C . ILE A 1 209 ? -20.795 -9.566 -0.336 1.00 12.21 209 ILE A C 1
ATOM 1664 O O . ILE A 1 209 ? -20.068 -9.664 0.650 1.00 12.05 209 ILE A O 1
ATOM 1669 N N . GLY A 1 210 ? -20.766 -10.425 -1.356 1.00 11.42 210 GLY A N 1
ATOM 1670 C CA . GLY A 1 210 ? -19.854 -11.547 -1.358 1.00 11.18 210 GLY A CA 1
ATOM 1671 C C . GLY A 1 210 ? -18.424 -11.161 -1.679 1.00 11.26 210 GLY A C 1
ATOM 1672 O O . GLY A 1 210 ? -18.082 -9.997 -1.939 1.00 10.22 210 GLY A O 1
ATOM 1673 N N . PRO A 1 211 ? -17.558 -12.165 -1.649 1.00 9.74 211 PRO A N 1
ATOM 1674 C CA . PRO A 1 211 ? -16.139 -11.938 -1.928 1.00 9.78 211 PRO A CA 1
ATOM 1675 C C . PRO A 1 211 ? -15.929 -11.183 -3.238 1.00 9.70 211 PRO A C 1
ATOM 1676 O O . PRO A 1 211 ? -16.522 -11.504 -4.278 1.00 10.75 211 PRO A O 1
ATOM 1680 N N . HIS A 1 212 ? -15.033 -10.196 -3.204 1.00 10.10 212 HIS A N 1
ATOM 1681 C CA . HIS A 1 212 ? -14.837 -9.367 -4.389 1.00 10.65 212 HIS A CA 1
ATOM 1682 C C . HIS A 1 212 ? -14.152 -10.168 -5.494 1.00 11.89 212 HIS A C 1
ATOM 1683 O O . HIS A 1 212 ? -13.243 -10.955 -5.223 1.00 11.38 212 HIS A O 1
ATOM 1690 N N . PRO A 1 213 ? -14.510 -9.943 -6.760 1.00 11.26 213 PRO A N 1
ATOM 1691 C CA . PRO A 1 213 ? -13.888 -10.738 -7.827 1.00 13.25 213 PRO A CA 1
ATOM 1692 C C . PRO A 1 213 ? -12.376 -10.638 -7.885 1.00 12.25 213 PRO A C 1
ATOM 1693 O O . PRO A 1 213 ? -11.729 -11.610 -8.287 1.00 15.52 213 PRO A O 1
ATOM 1697 N N . THR A 1 214 ? -11.793 -9.512 -7.475 1.00 11.42 214 THR A N 1
ATOM 1698 C CA . THR A 1 214 ? -10.342 -9.386 -7.553 1.00 11.96 214 THR A CA 1
ATOM 1699 C C . THR A 1 214 ? -9.614 -10.252 -6.528 1.00 13.50 214 THR A C 1
ATOM 1700 O O . THR A 1 214 ? -8.389 -10.395 -6.635 1.00 16.68 214 THR A O 1
ATOM 1704 N N . LEU A 1 215 ? -10.322 -10.825 -5.547 1.00 12.60 215 LEU A N 1
ATOM 1705 C CA . LEU A 1 215 ? -9.691 -11.795 -4.658 1.00 14.64 215 LEU A CA 1
ATOM 1706 C C . LEU A 1 215 ? -9.420 -13.112 -5.358 1.00 16.06 215 LEU A C 1
ATOM 1707 O O . LEU A 1 215 ? -8.649 -13.924 -4.833 1.00 18.60 215 LEU A O 1
ATOM 1712 N N . GLY A 1 216 ? -10.028 -13.350 -6.521 1.00 16.04 216 GLY A N 1
ATOM 1713 C CA . GLY A 1 216 ? -9.795 -14.560 -7.286 1.00 17.45 216 GLY A C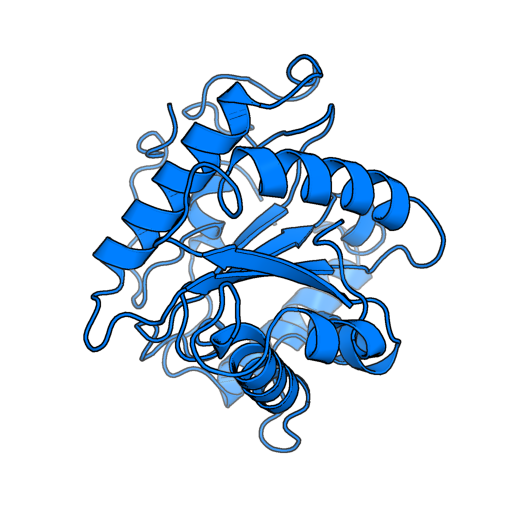A 1
ATOM 1714 C C . GLY A 1 216 ? -10.798 -15.662 -6.998 1.00 19.14 216 GLY A C 1
ATOM 1715 O O . GLY A 1 216 ? -11.644 -15.572 -6.108 1.00 17.57 216 GLY A O 1
ATOM 1716 N N . ASP A 1 217 ? -10.675 -16.746 -7.771 1.00 20.63 217 ASP A N 1
ATOM 1717 C CA . ASP A 1 217 ? -11.578 -17.893 -7.635 1.00 25.08 217 ASP A CA 1
ATOM 1718 C C . ASP A 1 217 ? -11.392 -18.646 -6.311 1.00 28.70 217 ASP A C 1
ATOM 1719 O O . ASP A 1 217 ? -12.336 -19.288 -5.829 1.00 30.43 217 ASP A O 1
ATOM 1724 N N . GLY A 1 218 ? -10.189 -18.636 -5.736 1.00 28.30 218 GLY A N 1
ATOM 1725 C CA . GLY A 1 218 ? -9.936 -19.357 -4.493 1.00 26.74 218 GLY A CA 1
ATOM 1726 C C . GLY A 1 218 ? -8.858 -20.424 -4.581 1.00 31.80 218 GLY A C 1
ATOM 1727 O O . GLY A 1 218 ? -8.866 -21.410 -3.830 1.00 28.58 218 GLY A O 1
ATOM 1728 N N . THR A 1 222 ? -3.713 -13.461 -9.559 1.00 47.88 222 THR A N 1
ATOM 1729 C CA . THR A 1 222 ? -2.586 -12.913 -8.818 1.00 42.20 222 THR A CA 1
ATOM 1730 C C . THR A 1 222 ? -2.063 -11.631 -9.463 1.00 41.57 222 THR A C 1
ATOM 1731 O O . THR A 1 222 ? -1.481 -10.781 -8.785 1.00 40.49 222 THR A O 1
ATOM 1735 N N . ASP A 1 223 ? -2.247 -11.493 -10.773 1.00 34.00 223 ASP A N 1
ATOM 1736 C CA . ASP A 1 223 ? -1.874 -10.247 -11.420 1.00 32.12 223 ASP A CA 1
ATOM 1737 C C . ASP A 1 223 ? -2.634 -9.096 -10.768 1.00 22.23 223 ASP A C 1
ATOM 1738 O O . ASP A 1 223 ? -3.757 -9.258 -10.283 1.00 27.29 223 ASP A O 1
ATOM 1743 N N . PHE A 1 224 ? -2.005 -7.925 -10.756 1.00 24.46 224 PHE A N 1
ATOM 1744 C CA . PHE A 1 224 ? -2.679 -6.693 -10.345 1.00 20.06 224 PHE A CA 1
ATOM 1745 C C . PHE A 1 224 ? -3.198 -6.778 -8.911 1.00 18.49 224 PHE A C 1
ATOM 1746 O O . PHE A 1 224 ? -4.339 -6.425 -8.602 1.00 15.56 224 PHE A O 1
ATOM 1754 N N . GLU A 1 225 ? -2.330 -7.245 -8.018 1.00 17.85 225 GLU A N 1
ATOM 1755 C CA . GLU A 1 225 ? -2.694 -7.349 -6.616 1.00 15.96 225 GLU A CA 1
ATOM 1756 C C . GLU A 1 225 ? -3.119 -6.008 -6.035 1.00 13.68 225 GLU A C 1
ATOM 1757 O O . GLU A 1 225 ? -3.853 -5.980 -5.051 1.00 12.03 225 GLU A O 1
ATOM 1763 N N . TRP A 1 226 ? -2.663 -4.895 -6.617 1.00 12.64 226 TRP A N 1
ATOM 1764 C CA . TRP A 1 226 ? -3.014 -3.593 -6.056 1.00 11.22 226 TRP A CA 1
ATOM 1765 C C . TRP A 1 226 ? -4.518 -3.431 -5.888 1.00 11.37 226 TRP A C 1
ATOM 1766 O O . TRP A 1 226 ? -4.972 -2.732 -4.974 1.00 10.72 226 TRP A O 1
ATOM 1777 N N . ARG A 1 227 ? -5.315 -4.048 -6.763 1.00 10.29 227 ARG A N 1
ATOM 1778 C CA . ARG A 1 227 ? -6.759 -3.860 -6.662 1.00 9.70 227 ARG A CA 1
ATOM 1779 C C . ARG A 1 227 ? -7.308 -4.415 -5.354 1.00 9.14 227 ARG A C 1
ATOM 1780 O O . ARG A 1 227 ? -8.361 -3.962 -4.880 1.00 10.49 227 ARG A O 1
ATOM 1788 N N . GLN A 1 228 ? -6.638 -5.412 -4.779 1.00 9.65 228 GLN A N 1
ATOM 1789 C CA . GLN A 1 228 ? -7.050 -5.955 -3.494 1.00 9.91 228 GLN A CA 1
ATOM 1790 C C . GLN A 1 228 ? -6.776 -4.988 -2.362 1.00 10.42 228 GLN A C 1
ATOM 1791 O O . GLN A 1 228 ? -7.396 -5.115 -1.305 1.00 11.55 228 GLN A O 1
ATOM 1797 N N . TYR A 1 229 ? -5.825 -4.056 -2.528 1.00 9.59 229 TYR A N 1
ATOM 1798 C CA . TYR A 1 229 ? -5.498 -3.164 -1.414 1.00 9.38 229 TYR A CA 1
ATOM 1799 C C . TYR A 1 229 ? -6.686 -2.280 -1.067 1.00 10.44 229 TYR A C 1
ATOM 1800 O O . TYR A 1 229 ? -6.948 -2.004 0.115 1.00 10.74 229 TYR A O 1
ATOM 1809 N N . THR A 1 230 ? -7.429 -1.841 -2.089 1.00 10.51 230 THR A N 1
ATOM 1810 C CA . THR A 1 230 ? -8.566 -0.937 -1.914 1.00 10.32 230 THR A CA 1
ATOM 1811 C C . THR A 1 230 ? -9.813 -1.507 -2.593 1.00 11.36 230 THR A C 1
ATOM 1812 O O . THR A 1 230 ? -10.288 -0.963 -3.593 1.00 12.08 230 THR A O 1
ATOM 1816 N N . LEU A 1 231 ? -10.346 -2.601 -2.061 1.00 10.03 231 LEU A N 1
ATOM 1817 C CA . LEU A 1 231 ? -11.576 -3.146 -2.617 1.00 10.44 231 LEU A CA 1
ATOM 1818 C C . LEU A 1 231 ? -12.686 -2.097 -2.581 1.00 9.46 231 LEU A C 1
ATOM 1819 O O . LEU A 1 231 ? -12.784 -1.331 -1.627 1.00 11.16 231 LEU A O 1
ATOM 1824 N N . PRO A 1 232 ? -13.534 -2.036 -3.601 1.00 9.92 232 PRO A N 1
ATOM 1825 C CA . PRO A 1 232 ? -14.732 -1.200 -3.513 1.00 9.86 232 PRO A CA 1
ATOM 1826 C C . PRO A 1 232 ? -15.752 -1.861 -2.598 1.00 10.11 232 PRO A C 1
ATOM 1827 O O . PRO A 1 232 ? -15.596 -3.009 -2.186 1.00 10.13 232 PRO A O 1
ATOM 1831 N N . ASP A 1 233 ? -16.829 -1.133 -2.306 1.00 9.25 233 ASP A N 1
ATOM 1832 C CA . ASP A 1 233 ? -17.912 -1.666 -1.490 1.00 9.52 233 ASP A CA 1
ATOM 1833 C C . ASP A 1 233 ? -18.952 -2.397 -2.320 1.00 10.07 233 ASP A C 1
ATOM 1834 O O . ASP A 1 233 ? -19.933 -2.888 -1.753 1.00 11.93 233 ASP A O 1
ATOM 1839 N N . ASP A 1 234 ? -18.735 -2.519 -3.626 1.00 10.67 234 ASP A N 1
ATOM 1840 C CA . ASP A 1 234 ? -19.653 -3.211 -4.526 1.00 10.08 234 ASP A CA 1
ATOM 1841 C C . ASP A 1 234 ? -18.854 -4.182 -5.393 1.00 10.11 234 ASP A C 1
ATOM 1842 O O . ASP A 1 234 ? -17.721 -4.557 -5.075 1.00 10.67 234 ASP A O 1
ATOM 1847 N N . ASP A 1 235 ? -19.441 -4.582 -6.527 1.00 10.71 235 ASP A N 1
ATOM 1848 C CA . ASP A 1 235 ? -18.803 -5.502 -7.456 1.00 12.11 235 ASP A CA 1
ATOM 1849 C C . ASP A 1 235 ? -18.069 -4.794 -8.597 1.00 13.67 235 ASP A C 1
ATOM 1850 O O . ASP A 1 235 ? -17.737 -5.441 -9.597 1.00 14.67 235 ASP A O 1
ATOM 1855 N N . SER A 1 236 ? -17.837 -3.493 -8.496 1.00 12.37 236 SER A N 1
ATOM 1856 C CA . SER A 1 236 ? -17.057 -2.818 -9.529 1.00 12.49 236 SER A CA 1
ATOM 1857 C C . SER A 1 236 ? -15.638 -3.367 -9.557 1.00 11.56 236 SER A C 1
ATOM 1858 O O . SER A 1 236 ? -15.116 -3.860 -8.552 1.00 11.58 236 SER A O 1
ATOM 1861 N N . VAL A 1 237 ? -15.008 -3.292 -10.721 1.00 10.50 237 VAL A N 1
ATOM 1862 C CA . VAL A 1 237 ? -13.669 -3.817 -10.931 1.00 9.78 237 VAL A CA 1
ATOM 1863 C C . VAL A 1 237 ? -12.842 -2.739 -11.609 1.00 10.28 237 VAL A C 1
ATOM 1864 O O . VAL A 1 237 ? -13.159 -2.335 -12.741 1.00 11.52 237 VAL A O 1
ATOM 1868 N N . ALA A 1 238 ? -11.786 -2.295 -10.938 1.00 11.73 238 ALA A N 1
ATOM 1869 C CA . ALA A 1 238 ? -10.966 -1.207 -11.443 1.00 11.88 238 ALA A CA 1
ATOM 1870 C C . ALA A 1 238 ? -10.174 -1.649 -12.669 1.00 12.85 238 ALA A C 1
ATOM 1871 O O . ALA A 1 238 ? -9.885 -2.834 -12.873 1.00 12.21 238 ALA A O 1
ATOM 1873 N N . ALA A 1 239 ? -9.798 -0.668 -13.481 1.00 12.72 239 ALA A N 1
ATOM 1874 C CA . ALA A 1 239 ? -8.940 -0.942 -14.626 1.00 12.51 239 ALA A CA 1
ATOM 1875 C C . ALA A 1 239 ? -7.569 -1.420 -14.135 1.00 15.95 239 ALA A C 1
ATOM 1876 O O . ALA A 1 239 ? -6.979 -0.787 -13.254 1.00 13.47 239 ALA A O 1
ATOM 1878 N N . PRO A 1 240 ? -7.029 -2.512 -14.682 1.00 14.41 240 PRO A N 1
ATOM 1879 C CA . PRO A 1 240 ? -5.778 -3.080 -14.126 1.00 15.58 240 PRO A CA 1
ATOM 1880 C C . PRO A 1 240 ? -4.585 -2.135 -14.142 1.00 17.19 240 PRO A C 1
ATOM 1881 O O . PRO A 1 240 ? -3.740 -2.192 -13.239 1.00 16.13 240 PRO A O 1
ATOM 1885 N N . ASP A 1 241 ? -4.461 -1.295 -15.159 1.00 16.16 241 ASP A N 1
ATOM 1886 C CA . ASP A 1 241 ? -3.315 -0.406 -15.256 1.00 18.88 241 ASP A CA 1
ATOM 1887 C C . ASP A 1 241 ? -3.548 0.939 -14.566 1.00 20.46 241 ASP A C 1
ATOM 1888 O O . ASP A 1 241 ? -2.752 1.865 -14.747 1.00 22.71 241 ASP A O 1
ATOM 1893 N N . ALA A 1 242 ? -4.585 1.047 -13.725 1.00 15.47 242 ALA A N 1
ATOM 1894 C CA . ALA A 1 242 ? -4.973 2.322 -13.136 1.00 16.66 242 ALA A CA 1
ATOM 1895 C C . ALA A 1 242 ? -4.596 2.452 -11.664 1.00 18.63 242 ALA A C 1
ATOM 1896 O O . ALA A 1 242 ? -5.226 3.211 -10.926 1.00 19.26 242 ALA A O 1
ATOM 1898 N N . CYS A 1 243 ? -3.567 1.753 -11.211 1.00 14.67 243 CYS A N 1
ATOM 1899 C CA . CYS A 1 243 ? -3.177 1.913 -9.818 1.00 16.29 243 CYS A CA 1
ATOM 1900 C C . CYS A 1 243 ? -2.847 3.380 -9.558 1.00 18.91 243 CYS A C 1
ATOM 1901 O O . CYS A 1 243 ? -2.093 3.985 -10.334 1.00 19.65 243 CYS A O 1
ATOM 1904 N N . PRO A 1 244 ? -3.384 3.986 -8.491 1.00 19.76 244 PRO A N 1
ATOM 1905 C CA . PRO A 1 244 ? -3.101 5.412 -8.223 1.00 22.65 244 PRO A CA 1
ATOM 1906 C C . PRO A 1 244 ? -1.673 5.730 -7.787 1.00 26.99 244 PRO A C 1
ATOM 1907 O O . PRO A 1 244 ? -1.292 6.908 -7.825 1.00 29.94 244 PRO A O 1
ATOM 1911 N N . VAL A 1 245 ? -0.870 4.744 -7.375 1.00 27.27 245 VAL A N 1
ATOM 1912 C CA . VAL A 1 245 ? 0.456 5.056 -6.839 1.00 32.26 245 VAL A CA 1
ATOM 1913 C C . VAL A 1 245 ? 1.320 5.791 -7.861 1.00 38.39 245 VAL A C 1
ATOM 1914 O O . VAL A 1 245 ? 1.139 5.662 -9.079 1.00 34.72 245 VAL A O 1
ATOM 1918 N N . ARG A 1 246 ? 2.295 6.540 -7.348 1.00 45.11 246 ARG A N 1
ATOM 1919 C CA . ARG A 1 246 ? 3.289 7.233 -8.162 1.00 51.64 246 ARG A CA 1
ATOM 1920 C C . ARG A 1 246 ? 2.709 8.490 -8.801 1.00 52.59 246 ARG A C 1
ATOM 1921 O O . ARG A 1 246 ? 2.456 9.482 -8.116 1.00 53.62 246 ARG A O 1
#

Nearest PDB structures (foldseek):
  6j6q-assembly1_C  TM=1.345E-01  e=8.167E-01  Saccharomyces cerevisiae S288C
  5n28-assembly1_A  TM=2.591E-01  e=8.395E+00  Methanotorris formicicus Mc-S-70

Radius of gyration: 16.98 Å; Cα contacts (8 Å, |Δi|>4): 429; chains: 1; bounding box: 40×45×42 Å

Foldseek 3Di:
DQKFFPVRLCVCAPPPPQSNCVVVLSVLLLCQQCPVVPHQLQVLSNVCNVVRQEIEGEAEVVCCVPRHLLVVLVNVLVVVVVCPDDDVSHKYKYFYDDFDPPDALVRLVVVVQVSLQSNVVNAPDDEEPVADPQLLWQRHARDGNHAGKQKAWAACNLPQQCSRPSDRTTMMMIHGPSNCVPQDLPDPNVLVSLVRSQVSSVRPGNAGDACVVDPSGTQSLCVRRPDSYNDDDDSRPRPHD

Sequence (241 aa):
SYLWRDSEVSRSGSGDEPFGWVPEAHSVFTERILAEEPPYPCYFGTQGQQRGNNSFSAVDTRYPDTHGPAALARSLRAYRQRAWQGPKRQTLIVFVGPAVPGAELADDHRRFWTLLDELRAYDTEPWPADVPADPSDPRWQWCFDGEPWFIFAASPAYKDRRSRDLGPCLTLVFQVRRVFEGIGGSTVAGKAAKRRVREGLARYDRIGPHPTLGDGTDFEWRQYTLPDDDSVAAPDACPVR

InterPro domains:
  IPR014988 Uncharacterised protein family, YqcI/YcgG [PF08892] (23-235)
  IPR014988 Uncharacterised protein family, YqcI/YcgG [PTHR40045] (12-238)

B-factor: mean 19.08, std 9.62, range [8.03, 65.58]